Protein AF-A0A970ZV92-F1 (afdb_monomer)

pLDDT: mean 90.81, std 8.31, range [58.62, 98.88]

Secondary structure (DSSP, 8-state):
-HHHHHHH--HHHHHHHHHHHHHS-HHHHHHHHHHHHTTGGGGSSS-EE-SS--GGGGSTT-HHHHTTEE-TTPPPPTT-PPPPPPPHHHHHHHHHHHHHIIIIIHHHH-TTS--BTTTB---TT-HHHHS-HHHHHHHHHH-B-SEEEETTEEEE--BPP-GGG-HHHHHHHHHHHHHSTT--PPP--HHHHHHHHHHTTT--SPBPHHHHTT--

Mean predicted aligned error: 6.77 Å

Foldseek 3Di:
DLLVLLVLLAQVSPVVLLVVLVVDDPVVSVVSLVSNLVCLVVQLQPAREYQDDRPCCVDPPCVSVVLRYDYPPDDRRPPHDQFDDDDPVLVVLQVLLLVCCVVPPCVACNNSQCGDPQGDHRLQVWCQLQPDPLLVLQCQQANEAAWDATPNDIDHDTGHHNNVVALSNSQSNSSNSCPPSSHRHDGGDSVNSVVSCVV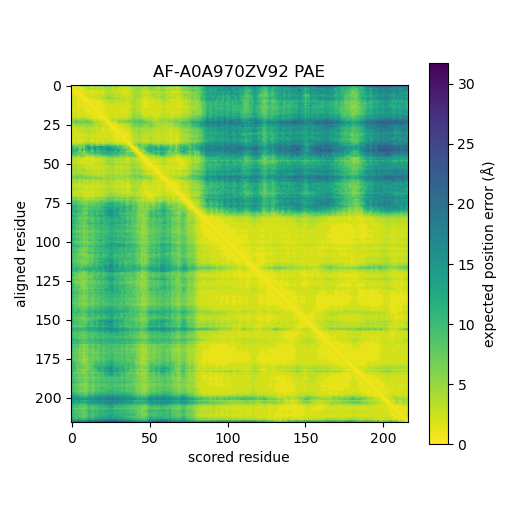CVVDRHHHYNVRSVVPD

Sequence (216 aa):
LAGCVAAERDPDRVTELFALFDETDPAYRKTGLAGFAANAADFVRRPVELGARPALLDEAGTEKIAGMLTWPGKPLPPGYEPPRPLTADEQAQFDMGKILYAGVCAGCHQPNGAGLNGIAPPLIDSEWVTGSPDRLSRIVLHGVRGYITVKGRRYQLDMPPLGALGDEPIAAVLTYLRREWGHGADPISPDFVKKVREKEAGRTDSWTEKELLKIE

Nearest PDB structures (foldseek):
  2yqb-assembly1_A  TM=9.560E-01  e=3.538E-09  Ralstonia pickettii 12J
  3zbm-assembly1_A  TM=9.517E-01  e=3.538E-09  Ralstonia pickettii 12J
  6qpv-assembly1_A  TM=9.512E-01  e=5.729E-09  Ralstonia pickettii
  8qgf-assembly1_A  TM=9.514E-01  e=7.098E-09  Ralstonia pickettii
  5obo-assembly1_A  TM=8.776E-01  e=1.763E-09  Ralstonia sp. 5_2_56FAA

Solvent-accessible surface area (backbone atoms only — not comparable to full-atom values): 12030 Å² total; per-residue (Å²): 109,45,40,55,44,49,72,66,51,44,44,66,59,46,50,54,54,48,57,53,37,75,77,40,59,69,73,60,29,53,53,41,51,53,38,28,46,71,56,40,85,70,16,57,81,53,45,32,63,33,92,56,84,64,72,73,65,76,46,92,89,30,66,61,48,56,60,26,45,42,30,84,90,55,84,73,56,90,90,44,74,79,53,78,79,71,52,75,68,53,44,54,33,26,56,52,5,49,56,48,32,63,76,70,44,20,87,47,23,33,89,79,23,66,23,33,93,98,71,28,68,43,51,60,86,17,61,58,54,58,48,49,66,63,52,40,46,46,36,46,41,38,4,34,37,49,58,42,73,52,84,89,41,81,43,77,48,72,46,75,54,48,46,90,63,44,38,57,58,48,17,13,30,53,20,21,61,12,48,45,94,78,38,61,35,79,71,47,50,36,70,55,40,44,53,52,49,62,77,43,68,88,65,86,67,52,40,39,48,78,61,47,72,70,57,124

Radius of gyration: 19.51 Å; Cα contacts (8 Å, |Δi|>4): 316; chains: 1; bounding box: 52×32×50 Å

Structure (mmCIF, N/CA/C/O backbone):
data_AF-A0A970ZV92-F1
#
_entry.id   AF-A0A970ZV92-F1
#
loop_
_atom_site.group_PDB
_atom_site.id
_atom_site.type_symbol
_atom_site.label_atom_id
_atom_site.label_alt_id
_atom_site.label_comp_id
_atom_site.label_asym_id
_atom_site.label_entity_id
_atom_site.label_seq_id
_atom_site.pdbx_PDB_ins_code
_atom_site.Cartn_x
_atom_site.Cartn_y
_atom_site.Cartn_z
_atom_site.occupancy
_atom_site.B_iso_or_equiv
_atom_site.auth_seq_id
_atom_site.auth_comp_id
_atom_site.auth_asym_id
_atom_site.auth_atom_id
_atom_site.pdbx_PDB_model_num
ATOM 1 N N . LEU A 1 1 ? 24.516 -1.243 -5.974 1.00 74.38 1 LEU A N 1
ATOM 2 C CA . LEU A 1 1 ? 23.646 -0.296 -6.707 1.00 74.38 1 LEU A CA 1
ATOM 3 C C . LEU A 1 1 ? 22.564 -1.027 -7.501 1.00 74.38 1 LEU A C 1
ATOM 5 O O . LEU A 1 1 ? 21.411 -0.924 -7.117 1.00 74.38 1 LEU A O 1
ATOM 9 N N . ALA A 1 2 ? 22.917 -1.825 -8.516 1.00 82.56 2 ALA A N 1
ATOM 10 C CA . ALA A 1 2 ? 21.947 -2.531 -9.368 1.00 82.56 2 ALA A CA 1
ATOM 11 C C . ALA A 1 2 ? 20.960 -3.434 -8.605 1.00 82.56 2 ALA A C 1
ATOM 13 O O . ALA A 1 2 ? 19.770 -3.430 -8.892 1.00 82.56 2 ALA A O 1
ATOM 14 N N . GLY A 1 3 ? 21.433 -4.149 -7.577 1.00 81.88 3 GLY A N 1
ATOM 15 C CA . GLY A 1 3 ? 20.558 -4.945 -6.712 1.00 81.88 3 GLY A CA 1
ATOM 16 C C . GLY A 1 3 ? 19.558 -4.115 -5.895 1.00 81.88 3 GLY A C 1
ATOM 17 O O . GLY A 1 3 ? 18.461 -4.591 -5.641 1.00 81.88 3 GLY A O 1
ATOM 18 N N . CYS A 1 4 ? 19.897 -2.872 -5.525 1.00 78.88 4 CYS A N 1
ATOM 19 C CA . CYS A 1 4 ? 18.963 -1.970 -4.840 1.00 78.88 4 CYS A CA 1
ATOM 20 C C . CYS A 1 4 ? 17.886 -1.468 -5.805 1.00 78.88 4 CYS A C 1
ATOM 22 O O . CYS A 1 4 ? 16.711 -1.546 -5.482 1.00 78.88 4 CYS A O 1
ATOM 24 N N . VAL A 1 5 ? 18.281 -1.049 -7.013 1.00 84.38 5 VAL A N 1
ATOM 25 C CA . VAL A 1 5 ? 17.336 -0.645 -8.070 1.00 84.38 5 VAL A CA 1
ATOM 26 C C . VAL A 1 5 ? 16.386 -1.795 -8.418 1.00 84.38 5 VAL A C 1
ATOM 28 O O . VAL A 1 5 ? 15.182 -1.591 -8.522 1.00 84.38 5 VAL A O 1
ATOM 31 N N . ALA A 1 6 ? 16.903 -3.026 -8.512 1.00 82.38 6 ALA A N 1
ATOM 32 C CA . ALA A 1 6 ? 16.066 -4.212 -8.672 1.00 82.38 6 ALA A CA 1
ATOM 33 C C . ALA A 1 6 ? 15.078 -4.371 -7.500 1.00 82.38 6 ALA A C 1
ATOM 35 O O . ALA A 1 6 ? 13.891 -4.583 -7.718 1.00 82.38 6 ALA A O 1
ATOM 36 N N . ALA A 1 7 ? 15.538 -4.242 -6.255 1.00 76.50 7 ALA A N 1
ATOM 37 C CA . ALA A 1 7 ? 14.666 -4.371 -5.088 1.00 76.50 7 ALA A CA 1
ATOM 38 C C . ALA A 1 7 ? 13.560 -3.298 -5.031 1.00 76.50 7 ALA A C 1
ATOM 40 O O . ALA A 1 7 ? 12.476 -3.586 -4.530 1.00 76.50 7 ALA A O 1
ATOM 41 N N . GLU A 1 8 ? 13.820 -2.095 -5.550 1.00 75.94 8 GLU A N 1
ATOM 42 C CA . GLU A 1 8 ? 12.854 -0.989 -5.616 1.00 75.94 8 GLU A CA 1
ATOM 43 C C . GLU A 1 8 ? 11.770 -1.195 -6.684 1.00 75.94 8 GLU A C 1
ATOM 45 O O . GLU A 1 8 ? 10.639 -0.768 -6.477 1.00 75.94 8 GLU A O 1
ATOM 50 N N . ARG A 1 9 ? 12.094 -1.872 -7.799 1.00 79.31 9 ARG A N 1
ATOM 51 C CA . ARG A 1 9 ? 11.177 -2.167 -8.927 1.00 79.31 9 ARG A CA 1
ATOM 52 C C . ARG A 1 9 ? 10.530 -0.952 -9.588 1.00 79.31 9 ARG A C 1
ATOM 54 O O . ARG A 1 9 ? 9.516 -1.086 -10.267 1.00 79.31 9 ARG A O 1
ATOM 61 N N . ASP A 1 10 ? 11.126 0.212 -9.406 1.00 81.62 10 ASP A N 1
ATOM 62 C CA . ASP A 1 10 ? 10.706 1.439 -10.058 1.00 81.62 10 ASP A CA 1
ATOM 63 C C . ASP A 1 10 ? 11.054 1.368 -11.564 1.00 81.62 10 ASP A C 1
ATOM 65 O O . ASP A 1 10 ? 12.238 1.222 -11.898 1.00 81.62 10 ASP A O 1
ATOM 69 N N . PRO A 1 11 ? 10.065 1.430 -12.480 1.00 86.50 11 PRO A N 1
ATOM 70 C CA . PRO A 1 11 ? 10.311 1.351 -13.919 1.00 86.50 11 PRO A CA 1
ATOM 71 C C . PRO A 1 11 ? 11.277 2.407 -14.455 1.00 86.50 11 PRO A C 1
ATOM 73 O O . PRO A 1 11 ? 12.095 2.095 -15.328 1.00 86.50 11 PRO A O 1
ATOM 76 N N . ASP A 1 12 ? 11.225 3.627 -13.921 1.00 86.75 12 ASP A N 1
ATOM 77 C CA . ASP A 1 12 ? 12.059 4.738 -14.372 1.00 86.75 12 ASP A CA 1
ATOM 78 C C . ASP A 1 12 ? 13.502 4.495 -13.939 1.00 86.75 12 ASP A C 1
ATOM 80 O O . ASP A 1 12 ? 14.417 4.520 -14.764 1.00 86.75 12 ASP A O 1
ATOM 84 N N . ARG A 1 13 ? 13.715 4.108 -12.675 1.00 88.81 13 ARG A N 1
ATOM 85 C CA . ARG A 1 13 ? 15.063 3.780 -12.180 1.00 88.81 13 ARG A CA 1
ATOM 86 C C . ARG A 1 13 ? 15.672 2.558 -12.858 1.00 88.81 13 ARG A C 1
ATOM 88 O O . ARG A 1 13 ? 16.888 2.508 -13.052 1.00 88.81 13 ARG A O 1
ATOM 95 N N . VAL A 1 14 ? 14.857 1.556 -13.195 1.00 89.94 14 VAL A N 1
ATOM 96 C CA . VAL A 1 14 ? 15.307 0.385 -13.962 1.00 89.94 14 VAL A CA 1
ATOM 97 C C . VAL A 1 14 ? 15.714 0.806 -15.373 1.00 89.94 14 VAL A C 1
ATOM 99 O O . VAL A 1 14 ? 16.778 0.398 -15.837 1.00 89.94 14 VAL A O 1
ATOM 102 N N . THR A 1 15 ? 14.922 1.661 -16.022 1.00 90.94 15 THR A N 1
ATOM 103 C CA . THR A 1 15 ? 15.228 2.202 -17.354 1.00 90.94 15 THR A CA 1
ATOM 104 C C . THR A 1 15 ? 16.518 3.026 -17.341 1.00 90.94 15 THR A C 1
ATOM 106 O O . THR A 1 15 ? 17.390 2.798 -18.178 1.00 90.94 15 THR A O 1
ATOM 109 N N . GLU A 1 16 ? 16.697 3.913 -16.359 1.00 91.31 16 GLU A N 1
ATOM 110 C CA . GLU A 1 16 ? 17.926 4.698 -16.173 1.00 91.31 16 GLU A CA 1
ATOM 111 C C . GLU A 1 16 ? 19.156 3.809 -15.950 1.00 91.31 16 GLU A C 1
ATOM 113 O O . GLU A 1 16 ? 20.206 4.020 -16.561 1.00 91.31 16 GLU A O 1
ATOM 118 N N . LEU A 1 17 ? 19.037 2.785 -15.096 1.00 91.38 17 LEU A N 1
ATOM 119 C CA . LEU A 1 17 ? 20.122 1.834 -14.845 1.00 91.38 17 LEU A CA 1
ATOM 120 C C . LEU A 1 17 ? 20.519 1.084 -16.121 1.00 91.38 17 LEU A C 1
ATOM 122 O O . LEU A 1 17 ? 21.702 0.837 -16.352 1.00 91.38 17 LEU A O 1
ATOM 126 N N . PHE A 1 18 ? 19.537 0.69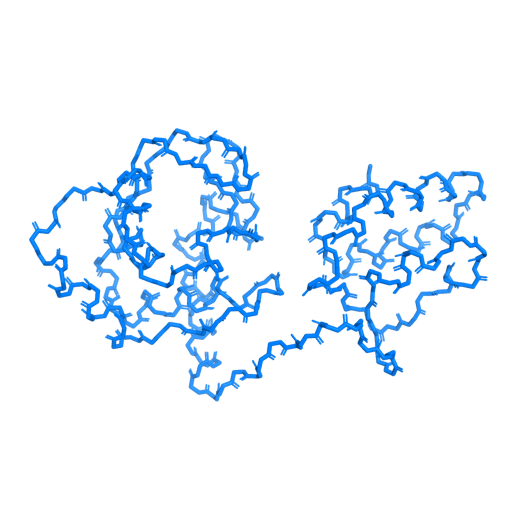7 -16.930 1.00 91.69 18 PHE A N 1
ATOM 127 C CA . PHE A 1 18 ? 19.755 -0.025 -18.176 1.00 91.69 18 PHE A CA 1
ATOM 128 C C . PHE A 1 18 ? 20.398 0.851 -19.252 1.00 91.69 18 PHE A C 1
ATOM 130 O O . PHE A 1 18 ? 21.359 0.407 -19.874 1.00 91.69 18 PHE A O 1
ATOM 137 N N . ALA A 1 19 ? 19.973 2.109 -19.384 1.00 89.94 19 ALA A N 1
ATOM 138 C CA . ALA A 1 19 ? 20.641 3.076 -20.255 1.00 89.94 19 ALA A CA 1
ATOM 139 C C . ALA A 1 19 ? 22.107 3.302 -19.838 1.00 89.94 19 ALA A C 1
ATOM 141 O O . ALA A 1 19 ? 23.003 3.309 -20.679 1.00 89.94 19 ALA A O 1
ATOM 142 N N . LEU A 1 20 ? 22.382 3.393 -18.530 1.00 90.06 20 LEU A N 1
ATOM 143 C CA . LEU A 1 20 ? 23.756 3.481 -18.024 1.00 90.06 20 LEU A CA 1
ATOM 144 C C . LEU A 1 20 ? 24.581 2.238 -18.394 1.00 90.06 20 LEU A C 1
ATOM 146 O O . LEU A 1 20 ? 25.762 2.342 -18.732 1.00 90.06 20 LEU A O 1
ATOM 150 N N . PHE A 1 21 ? 23.982 1.049 -18.320 1.00 90.75 21 PHE A N 1
ATOM 151 C CA . PHE A 1 21 ? 24.654 -0.188 -18.702 1.00 90.75 21 PHE A CA 1
ATOM 152 C C . PHE A 1 21 ? 25.024 -0.225 -20.181 1.00 90.75 21 PHE A C 1
ATOM 154 O O . PHE A 1 21 ? 26.138 -0.667 -20.469 1.00 90.75 21 PHE A O 1
ATOM 161 N N . ASP A 1 22 ? 24.180 0.288 -21.077 1.00 85.62 22 ASP A N 1
ATOM 162 C CA . ASP A 1 22 ? 24.458 0.353 -22.519 1.00 85.62 22 ASP A CA 1
ATOM 163 C C . ASP A 1 22 ? 25.741 1.149 -22.838 1.00 85.62 22 ASP A C 1
ATOM 165 O O . ASP A 1 22 ? 26.479 0.789 -23.759 1.00 85.62 22 ASP A O 1
ATOM 169 N N . GLU A 1 23 ? 26.071 2.155 -22.021 1.00 86.75 23 GLU A N 1
ATOM 170 C CA . GLU A 1 23 ? 27.274 2.996 -22.158 1.00 86.75 23 GLU A CA 1
ATOM 171 C C . GLU A 1 23 ? 28.492 2.483 -21.363 1.00 86.75 23 GLU A C 1
ATOM 173 O O . GLU A 1 23 ? 29.613 2.967 -21.529 1.00 86.75 23 GLU A O 1
ATOM 178 N N . THR A 1 24 ? 28.296 1.492 -20.490 1.00 86.81 24 THR A N 1
ATOM 179 C CA . THR A 1 24 ? 29.337 0.982 -19.585 1.00 86.81 24 THR A CA 1
ATOM 180 C C . THR A 1 24 ? 30.166 -0.131 -20.234 1.00 86.81 24 THR A C 1
ATOM 182 O O . THR A 1 24 ? 29.638 -0.948 -20.991 1.00 86.81 24 THR A O 1
ATOM 185 N N . ASP A 1 25 ? 31.455 -0.215 -19.877 1.00 88.81 25 ASP A N 1
ATOM 186 C CA . ASP A 1 25 ? 32.357 -1.301 -20.283 1.00 88.81 25 ASP A CA 1
ATOM 187 C C . ASP A 1 25 ? 31.755 -2.706 -20.007 1.00 88.81 25 ASP A C 1
ATOM 189 O O . ASP A 1 25 ? 31.165 -2.926 -18.937 1.00 88.81 25 ASP A O 1
ATOM 193 N N . PRO A 1 26 ? 31.918 -3.682 -20.928 1.00 86.12 26 PRO A N 1
ATOM 194 C CA . PRO A 1 26 ? 31.265 -4.990 -20.839 1.00 86.12 26 PRO A CA 1
ATOM 195 C C . PRO A 1 26 ? 31.512 -5.767 -19.537 1.00 86.12 26 PRO A C 1
ATOM 197 O O . PRO A 1 26 ? 30.623 -6.485 -19.068 1.00 86.12 26 PRO A O 1
ATOM 200 N N . ALA A 1 27 ? 32.690 -5.641 -18.916 1.00 85.00 27 ALA A N 1
ATOM 201 C CA . ALA A 1 27 ? 32.997 -6.358 -17.677 1.00 85.00 27 ALA A CA 1
ATOM 202 C C . ALA A 1 27 ? 32.206 -5.793 -16.483 1.00 85.00 27 ALA A C 1
ATOM 204 O O . ALA A 1 27 ? 31.667 -6.544 -15.656 1.00 85.00 27 ALA A O 1
ATOM 205 N N . TYR A 1 28 ? 32.086 -4.466 -16.419 1.00 85.50 28 TYR A N 1
ATOM 206 C CA . TYR A 1 28 ? 31.299 -3.780 -15.395 1.00 85.50 28 TYR A CA 1
ATOM 207 C C . TYR A 1 28 ? 29.798 -3.964 -15.625 1.00 85.50 28 TYR A C 1
ATOM 209 O O . TYR A 1 28 ? 29.074 -4.254 -14.669 1.00 85.50 28 TYR A O 1
ATOM 217 N N . ARG A 1 29 ? 29.345 -3.910 -16.886 1.00 88.81 29 ARG A N 1
ATOM 218 C CA . ARG A 1 29 ? 27.967 -4.233 -17.287 1.00 88.81 29 ARG A CA 1
ATOM 219 C C . ARG A 1 29 ? 27.561 -5.623 -16.813 1.00 88.81 29 ARG A C 1
ATOM 221 O O . ARG A 1 29 ? 26.579 -5.759 -16.087 1.00 88.81 29 ARG A O 1
ATOM 228 N N . LYS A 1 30 ? 28.359 -6.649 -17.131 1.00 87.38 30 LYS A N 1
ATOM 229 C CA . LYS A 1 30 ? 28.100 -8.038 -16.715 1.00 87.38 30 LYS A CA 1
ATOM 230 C C . LYS A 1 30 ? 27.958 -8.171 -15.198 1.00 87.38 30 LYS A C 1
ATOM 232 O O . LYS A 1 30 ? 27.062 -8.861 -14.713 1.00 87.38 30 LYS A O 1
ATOM 237 N N . THR A 1 31 ? 28.818 -7.489 -14.444 1.00 87.06 31 THR A N 1
ATOM 238 C CA . THR A 1 31 ? 28.762 -7.478 -12.974 1.00 87.06 31 THR A CA 1
ATOM 239 C C . THR A 1 31 ? 27.494 -6.785 -12.462 1.00 87.06 31 THR A C 1
ATOM 241 O O . THR A 1 31 ? 26.831 -7.292 -11.554 1.00 87.06 31 THR A O 1
ATOM 244 N N . GLY A 1 32 ? 27.115 -5.655 -13.066 1.00 87.88 32 GLY A N 1
ATOM 245 C CA . GLY A 1 32 ? 25.885 -4.928 -12.749 1.00 87.88 32 GLY A CA 1
ATOM 246 C C . GLY A 1 32 ? 24.621 -5.748 -13.019 1.00 87.88 32 GLY A C 1
ATOM 247 O O . GLY A 1 32 ? 23.765 -5.857 -12.139 1.00 87.88 32 GLY A O 1
ATOM 248 N N . LEU A 1 33 ? 24.544 -6.391 -14.186 1.00 88.69 33 LEU A N 1
ATOM 249 C CA . LEU A 1 33 ? 23.443 -7.272 -14.585 1.00 88.69 33 LEU A CA 1
ATOM 250 C C . LEU A 1 33 ? 23.320 -8.493 -13.666 1.00 88.69 33 LEU A C 1
ATOM 252 O O . LEU A 1 33 ? 22.216 -8.826 -13.236 1.00 88.69 33 LEU A O 1
ATOM 256 N N . ALA A 1 34 ? 24.438 -9.117 -13.280 1.00 87.50 34 ALA A N 1
ATOM 257 C CA . ALA A 1 34 ? 24.429 -10.194 -12.290 1.00 87.50 34 ALA A CA 1
ATOM 258 C C . ALA A 1 34 ? 23.873 -9.721 -10.932 1.00 87.50 34 ALA A C 1
ATOM 260 O O . ALA A 1 34 ? 23.064 -10.418 -10.316 1.00 87.50 34 ALA A O 1
ATOM 261 N N . GLY A 1 35 ? 24.251 -8.515 -10.491 1.00 86.19 35 GLY A N 1
ATOM 262 C CA . GLY A 1 35 ? 23.716 -7.895 -9.276 1.00 86.19 35 GLY A CA 1
ATOM 263 C C . GLY A 1 35 ? 22.221 -7.570 -9.359 1.00 86.19 35 GLY A C 1
ATOM 264 O O . GLY A 1 35 ? 21.512 -7.717 -8.366 1.00 86.19 35 GLY A O 1
ATOM 265 N N . PHE A 1 36 ? 21.724 -7.170 -10.531 1.00 87.44 36 PHE A N 1
ATOM 266 C CA . PHE A 1 36 ? 20.292 -6.979 -10.780 1.00 87.44 36 PHE A CA 1
ATOM 267 C C . PHE A 1 36 ? 19.539 -8.319 -10.704 1.00 87.44 36 PHE A C 1
ATOM 269 O O . PHE A 1 36 ? 18.600 -8.479 -9.921 1.00 87.44 36 PHE A O 1
ATOM 276 N N . ALA A 1 37 ? 20.021 -9.321 -11.446 1.00 86.56 37 ALA A N 1
ATOM 277 C CA . ALA A 1 37 ? 19.421 -10.648 -11.566 1.00 86.56 37 ALA A CA 1
ATOM 278 C C . ALA A 1 37 ? 19.452 -11.481 -10.270 1.00 86.56 37 ALA A C 1
ATOM 280 O O . ALA A 1 37 ? 18.783 -12.517 -10.180 1.00 86.56 37 ALA A O 1
ATOM 281 N N . ALA A 1 38 ? 20.214 -11.064 -9.255 1.00 82.81 38 ALA A N 1
ATOM 282 C CA . ALA A 1 38 ? 20.220 -11.699 -7.938 1.00 82.81 38 ALA A CA 1
ATOM 283 C C . ALA A 1 38 ? 18.828 -11.685 -7.272 1.00 82.81 38 ALA A C 1
ATOM 285 O O . ALA A 1 38 ? 18.500 -12.621 -6.549 1.00 82.81 38 ALA A O 1
ATOM 286 N N . ASN A 1 39 ? 17.983 -10.696 -7.590 1.00 70.31 39 ASN A N 1
ATOM 287 C CA . ASN A 1 39 ? 16.643 -10.534 -7.011 1.00 70.31 39 ASN A CA 1
ATOM 288 C C . ASN A 1 39 ? 15.516 -11.192 -7.836 1.00 70.31 39 ASN A C 1
ATOM 290 O O . ASN A 1 39 ? 14.343 -11.007 -7.532 1.00 70.31 39 ASN A O 1
ATOM 294 N N . ALA A 1 40 ? 15.826 -11.951 -8.897 1.00 62.94 40 ALA A N 1
ATOM 295 C CA . ALA A 1 40 ? 14.819 -12.359 -9.889 1.00 62.94 40 ALA A CA 1
ATOM 296 C C . ALA A 1 40 ? 13.651 -13.208 -9.360 1.00 62.94 40 ALA A C 1
ATOM 298 O O . ALA A 1 40 ? 12.576 -13.188 -9.957 1.00 62.94 40 ALA A O 1
ATOM 299 N N . ALA A 1 41 ? 13.835 -13.946 -8.258 1.00 58.62 41 ALA A N 1
ATOM 300 C CA . ALA A 1 41 ? 12.765 -14.747 -7.658 1.00 58.62 41 ALA A CA 1
ATOM 301 C C . ALA A 1 41 ? 11.564 -13.883 -7.237 1.00 58.62 41 ALA A C 1
ATOM 303 O O . ALA A 1 41 ? 10.420 -14.337 -7.291 1.00 58.62 41 ALA A O 1
ATOM 304 N N . ASP A 1 42 ? 11.805 -12.615 -6.902 1.00 63.59 42 ASP A N 1
ATOM 305 C CA . ASP A 1 42 ? 10.760 -11.742 -6.392 1.00 63.59 42 ASP A CA 1
ATOM 306 C C . ASP A 1 42 ? 9.893 -11.133 -7.516 1.00 63.59 42 ASP A C 1
ATOM 308 O O . ASP A 1 42 ? 8.807 -10.613 -7.245 1.00 63.59 42 ASP A O 1
ATOM 312 N N . PHE A 1 43 ? 10.323 -11.228 -8.780 1.00 65.75 43 PHE A N 1
ATOM 313 C CA . PHE A 1 43 ? 9.688 -10.581 -9.939 1.00 65.75 43 PHE A CA 1
ATOM 314 C C . PHE A 1 43 ? 8.675 -11.466 -10.666 1.00 65.75 43 PHE A C 1
ATOM 316 O O . PHE A 1 43 ? 7.883 -10.956 -11.449 1.00 65.75 43 PHE A O 1
ATOM 323 N N . VAL A 1 44 ? 8.624 -12.766 -10.359 1.00 64.31 44 VAL A N 1
ATOM 324 C CA . VAL A 1 44 ? 7.631 -13.687 -10.944 1.00 64.31 44 VAL A CA 1
ATOM 325 C C . VAL A 1 44 ? 6.201 -13.225 -10.644 1.00 64.31 44 VAL A C 1
ATOM 327 O O . VAL A 1 44 ? 5.321 -13.331 -11.489 1.00 64.31 44 VAL A O 1
ATOM 330 N N . ARG A 1 45 ? 5.967 -12.667 -9.449 1.00 64.81 45 ARG A N 1
ATOM 331 C CA . ARG A 1 45 ? 4.641 -12.173 -9.041 1.00 64.81 45 ARG A CA 1
ATOM 332 C C . ARG A 1 45 ? 4.334 -10.757 -9.512 1.00 64.81 45 ARG A C 1
ATOM 334 O O . ARG A 1 45 ? 3.169 -10.395 -9.539 1.00 64.81 45 ARG A O 1
ATOM 341 N N . ARG A 1 46 ? 5.358 -9.949 -9.791 1.00 74.56 46 ARG A N 1
ATOM 342 C CA . ARG A 1 46 ? 5.250 -8.525 -10.140 1.00 74.56 46 ARG A CA 1
ATOM 343 C C . ARG A 1 46 ? 6.472 -8.135 -10.973 1.00 74.56 46 ARG A C 1
ATOM 345 O O . ARG A 1 46 ? 7.474 -7.704 -10.386 1.00 74.56 46 ARG A O 1
ATOM 352 N N . PRO A 1 47 ? 6.426 -8.376 -12.294 1.00 82.62 47 PRO A N 1
ATOM 353 C CA . PRO A 1 47 ? 7.476 -7.927 -13.191 1.00 82.62 47 PRO A CA 1
ATOM 354 C C . PRO A 1 47 ? 7.495 -6.396 -13.242 1.00 82.62 47 PRO A C 1
ATOM 356 O O . PRO A 1 47 ? 6.476 -5.753 -12.999 1.00 82.62 47 PRO A O 1
ATOM 359 N N . VAL A 1 48 ? 8.647 -5.812 -13.567 1.00 85.38 48 VAL A N 1
ATOM 360 C CA . VAL A 1 48 ? 8.736 -4.368 -13.825 1.00 85.38 48 VAL A CA 1
ATOM 361 C C . VAL A 1 48 ? 8.207 -4.100 -15.224 1.00 85.38 48 VAL A C 1
ATOM 363 O O . VAL A 1 48 ? 8.707 -4.668 -16.197 1.00 85.38 48 VAL A O 1
ATOM 366 N N . GLU A 1 49 ? 7.184 -3.261 -15.318 1.00 87.31 49 GLU A N 1
ATOM 367 C CA . GLU A 1 49 ? 6.584 -2.863 -16.585 1.00 87.31 49 GLU A CA 1
ATOM 368 C C . GLU A 1 49 ? 7.357 -1.698 -17.194 1.00 87.31 49 GLU A C 1
ATOM 370 O O . GLU A 1 49 ? 7.371 -0.596 -16.660 1.00 87.31 49 GLU A O 1
ATOM 375 N N . LEU A 1 50 ? 8.022 -1.962 -18.314 1.00 89.94 50 LEU A N 1
ATOM 376 C CA . LEU A 1 50 ? 8.773 -0.980 -19.081 1.00 89.94 50 LEU A CA 1
ATOM 377 C C . LEU A 1 50 ? 7.968 -0.549 -20.307 1.00 89.94 50 LEU A C 1
ATOM 379 O O . LEU A 1 50 ? 7.231 -1.340 -20.896 1.00 89.94 50 LEU A O 1
ATOM 383 N N . GLY A 1 51 ? 8.178 0.689 -20.757 1.00 88.19 51 GLY A N 1
ATOM 384 C CA . GLY A 1 51 ? 7.526 1.199 -21.968 1.00 88.19 51 GLY A CA 1
ATOM 385 C C . GLY A 1 51 ? 7.963 0.490 -23.258 1.00 88.19 51 GLY A C 1
ATOM 386 O O . GLY A 1 51 ? 7.218 0.478 -24.236 1.00 88.19 51 GLY A O 1
ATOM 387 N N . ALA A 1 52 ? 9.154 -0.119 -23.273 1.00 90.62 52 ALA A N 1
ATOM 388 C CA . ALA A 1 52 ? 9.704 -0.835 -24.422 1.00 90.62 52 ALA A CA 1
ATOM 389 C C . ALA A 1 52 ? 10.691 -1.932 -23.992 1.00 90.62 52 ALA A C 1
ATOM 391 O O . ALA A 1 52 ? 11.176 -1.943 -22.860 1.00 90.62 52 ALA A O 1
ATOM 392 N N . ARG A 1 53 ? 11.017 -2.843 -24.920 1.00 91.06 53 ARG A N 1
ATOM 393 C CA . ARG A 1 53 ? 12.061 -3.861 -24.725 1.00 91.06 53 ARG A CA 1
ATOM 394 C C . ARG A 1 53 ? 13.445 -3.191 -24.630 1.00 91.06 53 ARG A C 1
ATOM 396 O O . ARG A 1 53 ? 13.840 -2.554 -25.605 1.00 91.06 53 ARG A O 1
ATOM 403 N N . PRO A 1 54 ? 14.208 -3.377 -23.537 1.00 90.19 54 PRO A N 1
ATOM 404 C CA . PRO A 1 54 ? 15.580 -2.874 -23.445 1.00 90.19 54 PRO A CA 1
ATOM 405 C C . PRO A 1 54 ? 16.521 -3.561 -24.443 1.00 90.19 54 PRO A C 1
ATOM 407 O O . PRO A 1 54 ? 16.466 -4.785 -24.592 1.00 90.19 54 PRO A O 1
ATOM 410 N N . ALA A 1 55 ? 17.413 -2.791 -25.075 1.00 87.75 55 ALA A N 1
ATOM 411 C CA . ALA A 1 55 ? 18.386 -3.299 -26.050 1.00 87.75 55 ALA A CA 1
ATOM 412 C C . ALA A 1 55 ? 19.391 -4.284 -25.427 1.00 87.75 55 ALA A C 1
ATOM 414 O O . ALA A 1 55 ? 19.729 -5.291 -26.043 1.00 87.75 55 ALA A O 1
ATOM 415 N N . LEU A 1 56 ? 19.78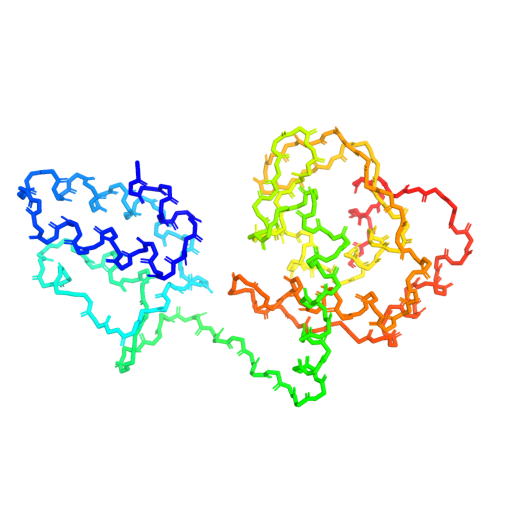3 -4.067 -24.164 1.00 86.50 56 LEU A N 1
ATOM 416 C CA . LEU A 1 56 ? 20.673 -4.968 -23.418 1.00 86.50 56 LEU A CA 1
ATOM 417 C C . LEU A 1 56 ? 20.197 -6.432 -23.376 1.00 86.50 56 LEU A C 1
ATOM 419 O O . LEU A 1 56 ? 21.001 -7.330 -23.154 1.00 86.50 56 LEU A O 1
ATOM 423 N N . LEU A 1 57 ? 18.898 -6.696 -23.584 1.00 88.00 57 LEU A N 1
ATOM 424 C CA . LEU A 1 57 ? 18.345 -8.055 -23.610 1.00 88.00 57 LEU A CA 1
ATOM 425 C C . LEU A 1 57 ? 18.705 -8.842 -24.884 1.00 88.00 57 LEU A C 1
ATOM 427 O O . LEU A 1 57 ? 18.255 -9.978 -25.034 1.00 88.00 57 LEU A O 1
ATOM 431 N N . ASP A 1 58 ? 19.457 -8.252 -25.815 1.00 85.81 58 ASP A N 1
ATOM 432 C CA . ASP A 1 58 ? 20.065 -8.960 -26.948 1.00 85.81 58 ASP A CA 1
ATOM 433 C C . ASP A 1 58 ? 21.385 -9.658 -26.561 1.00 85.81 58 ASP A C 1
ATOM 435 O O . ASP A 1 58 ? 21.886 -10.505 -27.303 1.00 85.81 58 ASP A O 1
ATOM 439 N N . GLU A 1 59 ? 21.944 -9.350 -25.385 1.00 81.69 59 GLU A N 1
ATOM 440 C CA . GLU A 1 59 ? 23.153 -9.994 -24.872 1.00 81.69 59 GLU A CA 1
ATOM 441 C C . GLU A 1 59 ? 22.864 -11.384 -24.280 1.00 81.69 59 GLU A C 1
ATOM 443 O O . GLU A 1 59 ? 21.876 -11.599 -23.571 1.00 81.69 59 GLU A O 1
ATOM 448 N N . ALA A 1 60 ? 23.773 -12.336 -24.516 1.00 81.44 60 ALA A N 1
ATOM 449 C CA . ALA A 1 60 ? 23.681 -13.679 -23.946 1.00 81.44 60 ALA A CA 1
ATOM 450 C C . ALA A 1 60 ? 23.739 -13.650 -22.406 1.00 81.44 60 ALA A C 1
ATOM 452 O O . ALA A 1 60 ? 24.572 -12.953 -21.820 1.00 81.44 60 ALA A O 1
ATOM 453 N N . GLY A 1 61 ? 22.906 -14.456 -21.739 1.00 81.25 61 GLY A N 1
ATOM 454 C CA . GLY A 1 61 ? 22.865 -14.520 -20.272 1.00 81.25 61 GLY A CA 1
ATOM 455 C C . GLY A 1 61 ? 21.898 -13.527 -19.616 1.00 81.25 61 GLY A C 1
ATOM 456 O O . GLY A 1 61 ? 21.887 -13.405 -18.387 1.00 81.25 61 GLY A O 1
ATOM 457 N N . THR A 1 62 ? 21.088 -12.810 -20.402 1.00 87.19 62 THR A N 1
ATOM 458 C CA . THR A 1 62 ? 20.077 -11.857 -19.910 1.00 87.19 62 THR A CA 1
ATOM 459 C C . THR A 1 62 ? 18.678 -12.462 -19.766 1.00 87.19 62 THR A C 1
ATOM 461 O O . THR A 1 62 ? 17.744 -11.768 -19.367 1.00 87.19 62 THR A O 1
ATOM 464 N N . GLU A 1 63 ? 18.508 -13.767 -19.986 1.00 86.25 63 GLU A N 1
ATOM 465 C CA . GLU A 1 63 ? 17.210 -14.459 -19.974 1.00 86.25 63 GLU A CA 1
ATOM 466 C C . GLU A 1 63 ? 16.516 -14.330 -18.611 1.00 86.25 63 GLU A C 1
ATOM 468 O O . GLU A 1 63 ? 15.307 -14.101 -18.524 1.00 86.25 63 GLU A O 1
ATOM 473 N N . LYS A 1 64 ? 17.301 -14.401 -17.527 1.00 84.81 64 LYS A N 1
ATOM 474 C CA . LYS A 1 64 ? 16.807 -14.210 -16.157 1.00 84.81 64 LYS A CA 1
ATOM 475 C C . LYS A 1 64 ? 16.301 -12.784 -15.927 1.00 84.81 64 LYS A C 1
ATOM 477 O O . LYS A 1 64 ? 15.300 -12.611 -15.243 1.00 84.81 64 LYS A O 1
ATOM 482 N N . ILE A 1 65 ? 16.955 -11.786 -16.523 1.00 87.81 65 ILE A N 1
ATOM 483 C CA . ILE A 1 65 ? 16.558 -10.372 -16.448 1.00 87.81 65 ILE A CA 1
ATOM 484 C C . ILE A 1 65 ? 15.318 -10.136 -17.304 1.00 87.81 65 ILE A C 1
ATOM 486 O O . ILE A 1 65 ? 14.365 -9.529 -16.832 1.00 87.81 65 ILE A O 1
ATOM 490 N N . ALA A 1 66 ? 15.260 -10.695 -18.514 1.00 87.38 66 ALA A N 1
ATOM 491 C CA . ALA A 1 66 ? 14.065 -10.644 -19.350 1.00 87.38 66 ALA A CA 1
ATOM 492 C C . ALA A 1 66 ? 12.837 -11.230 -18.629 1.00 87.38 66 ALA A C 1
ATOM 494 O O . ALA A 1 66 ? 11.733 -10.709 -18.773 1.00 87.38 66 ALA A O 1
ATOM 495 N N . GLY A 1 67 ? 13.008 -12.281 -17.819 1.00 83.94 67 GLY A N 1
ATOM 496 C CA . GLY A 1 67 ? 11.948 -12.848 -16.976 1.00 83.94 67 GLY A CA 1
ATOM 497 C C . GLY A 1 67 ? 11.433 -11.915 -15.871 1.00 83.94 67 GLY A C 1
ATOM 498 O O . GLY A 1 67 ? 10.309 -12.091 -15.413 1.00 83.94 67 GLY A O 1
ATOM 499 N N . MET A 1 68 ? 12.217 -10.909 -15.476 1.00 85.69 68 MET A N 1
ATOM 500 C CA . MET A 1 68 ? 11.866 -9.933 -14.437 1.00 85.69 68 MET A CA 1
ATOM 501 C C . MET A 1 68 ? 11.062 -8.740 -14.973 1.00 85.69 68 MET A C 1
ATOM 503 O O . MET A 1 68 ? 10.570 -7.931 -14.190 1.00 85.69 68 MET A O 1
ATOM 507 N N . LEU A 1 69 ? 10.948 -8.604 -16.293 1.00 87.94 69 LEU A N 1
ATOM 508 C CA . LEU A 1 69 ? 10.418 -7.415 -16.957 1.00 87.94 69 LEU A CA 1
ATOM 509 C C . LEU A 1 69 ? 9.190 -7.767 -17.801 1.00 87.94 69 LEU A C 1
ATOM 511 O O . LEU A 1 69 ? 9.064 -8.888 -18.300 1.00 87.94 69 LEU A O 1
ATOM 515 N N . THR A 1 70 ? 8.311 -6.801 -18.024 1.00 89.19 70 THR A N 1
ATOM 516 C CA . THR A 1 70 ? 7.257 -6.851 -19.042 1.00 89.19 70 THR A CA 1
ATOM 517 C C . THR A 1 70 ? 7.267 -5.559 -19.857 1.00 89.19 70 THR A C 1
ATOM 519 O O . THR A 1 70 ? 7.823 -4.560 -19.414 1.00 89.19 70 THR A O 1
ATOM 522 N N . TRP A 1 71 ? 6.729 -5.592 -21.072 1.00 90.56 71 TRP A N 1
ATOM 523 C CA . TRP A 1 71 ? 6.602 -4.440 -21.972 1.00 90.56 71 TRP A CA 1
ATOM 524 C C . TRP A 1 71 ? 5.514 -4.733 -23.017 1.00 90.56 71 TRP A C 1
ATOM 526 O O . TRP A 1 71 ? 5.134 -5.903 -23.179 1.00 90.56 71 TRP A O 1
ATOM 536 N N . PRO A 1 72 ? 5.020 -3.726 -23.762 1.00 89.81 72 PRO A N 1
ATOM 537 C CA . PRO A 1 72 ? 4.006 -3.939 -24.790 1.00 89.81 72 PRO A CA 1
ATOM 538 C C . PRO A 1 72 ? 4.395 -5.044 -25.786 1.00 89.81 72 PRO A C 1
ATOM 540 O O . PRO A 1 72 ? 5.433 -4.979 -26.442 1.00 89.81 72 PRO A O 1
ATOM 543 N N . GLY A 1 73 ? 3.559 -6.080 -25.889 1.00 86.38 73 GLY A N 1
ATOM 544 C CA . GLY A 1 73 ? 3.764 -7.220 -26.792 1.00 86.38 73 GLY A CA 1
ATOM 545 C C . GLY A 1 73 ? 4.580 -8.389 -26.223 1.00 86.38 73 GLY A C 1
ATOM 546 O O . GLY A 1 73 ? 4.682 -9.421 -26.888 1.00 86.38 73 GLY A O 1
ATOM 547 N N . LYS A 1 74 ? 5.126 -8.289 -25.002 1.00 87.44 74 LYS A N 1
ATOM 548 C CA . LYS A 1 74 ? 5.747 -9.436 -24.324 1.00 87.44 74 LYS A CA 1
ATOM 549 C C . LYS A 1 74 ? 4.669 -10.329 -23.692 1.00 87.44 74 LYS A C 1
ATOM 551 O O . LYS A 1 74 ? 3.826 -9.815 -22.959 1.00 87.44 74 LYS A O 1
ATOM 556 N N . PRO A 1 75 ? 4.707 -11.659 -23.888 1.00 82.50 75 PRO A N 1
ATOM 557 C CA . PRO A 1 75 ? 3.891 -12.570 -23.095 1.00 82.50 75 PRO A CA 1
ATOM 558 C C . PRO A 1 75 ? 4.189 -12.413 -21.600 1.00 82.50 75 PRO A C 1
ATOM 560 O O . PRO A 1 75 ? 5.354 -12.331 -21.190 1.00 82.50 75 PRO A O 1
ATOM 563 N N . LEU A 1 76 ? 3.133 -12.384 -20.789 1.00 77.31 76 LEU A N 1
ATOM 564 C CA . LEU A 1 76 ? 3.255 -12.331 -19.337 1.00 77.31 76 LEU A CA 1
ATOM 565 C C . LEU A 1 76 ? 3.959 -13.592 -18.799 1.00 77.31 76 LEU A C 1
ATOM 567 O O . LEU A 1 76 ? 3.844 -14.662 -19.408 1.00 77.31 76 LEU A O 1
ATOM 571 N N . PRO A 1 77 ? 4.689 -13.498 -17.671 1.00 73.88 77 PRO A N 1
ATOM 572 C CA . PRO A 1 77 ? 5.287 -14.668 -17.039 1.00 73.88 77 PRO A CA 1
ATOM 573 C C . PRO A 1 77 ? 4.231 -15.755 -16.750 1.00 73.88 77 PRO A C 1
ATOM 575 O O . PRO A 1 77 ? 3.135 -15.426 -16.294 1.00 73.88 77 PRO A O 1
ATOM 578 N N . PRO A 1 78 ? 4.527 -17.050 -16.971 1.00 70.00 78 PRO A N 1
ATOM 579 C CA . PRO A 1 78 ? 3.603 -18.125 -16.617 1.00 70.00 78 PRO A CA 1
ATOM 580 C C . PRO A 1 78 ? 3.195 -18.060 -15.139 1.00 70.00 78 PRO A C 1
ATOM 582 O O . PRO A 1 78 ? 4.053 -17.998 -14.259 1.00 70.00 78 PRO A O 1
ATOM 585 N N . GLY A 1 79 ? 1.887 -18.078 -14.868 1.00 69.69 79 GLY A N 1
ATOM 586 C CA . GLY A 1 79 ? 1.334 -17.980 -13.511 1.00 69.69 79 GLY A CA 1
ATOM 587 C C . GLY A 1 79 ? 1.244 -16.557 -12.944 1.00 69.69 79 GLY A C 1
ATOM 588 O O . GLY A 1 79 ? 0.798 -16.398 -11.810 1.00 69.69 79 GLY A O 1
ATOM 589 N N . TYR A 1 80 ? 1.640 -15.531 -13.705 1.00 73.62 80 TYR A N 1
ATOM 590 C CA . TYR A 1 80 ? 1.311 -14.145 -13.384 1.00 73.62 80 TYR A CA 1
ATOM 591 C C . TYR A 1 80 ? -0.088 -13.819 -13.908 1.00 73.62 80 TYR A C 1
ATOM 593 O O . TYR A 1 80 ? -0.323 -13.794 -15.116 1.00 73.62 80 TYR A O 1
ATOM 601 N N . GLU A 1 81 ? -1.001 -13.537 -12.986 1.00 74.94 81 GLU A N 1
ATOM 602 C CA . GLU A 1 81 ? -2.290 -12.934 -13.299 1.00 74.94 81 GLU A CA 1
ATOM 603 C C . GLU A 1 81 ? -2.213 -11.446 -12.948 1.00 74.94 81 GLU A C 1
ATOM 605 O O . GLU A 1 81 ? -1.961 -11.110 -11.784 1.00 74.94 81 GLU A O 1
ATOM 610 N N . PRO A 1 82 ? -2.374 -10.538 -13.930 1.00 77.38 82 PRO A N 1
ATOM 611 C CA . PRO A 1 82 ? -2.389 -9.120 -13.634 1.00 77.38 82 PRO A CA 1
ATOM 612 C C . PRO A 1 82 ? -3.581 -8.807 -12.720 1.00 77.38 82 PRO A C 1
ATOM 614 O O . PRO A 1 82 ? -4.643 -9.426 -12.858 1.00 77.38 82 PRO A O 1
ATOM 617 N N . PRO A 1 83 ? -3.446 -7.837 -11.801 1.00 84.44 83 PRO A N 1
ATOM 618 C CA . PRO A 1 83 ? -4.558 -7.435 -10.956 1.00 84.44 83 PRO A CA 1
ATOM 619 C C . PRO A 1 83 ? -5.733 -6.999 -11.823 1.00 84.44 83 PRO A C 1
ATOM 621 O O . PRO A 1 83 ? -5.542 -6.304 -12.826 1.00 84.44 83 PRO A O 1
ATOM 624 N N . ARG A 1 84 ? -6.962 -7.344 -11.422 1.00 90.88 84 ARG A N 1
ATOM 625 C CA . ARG A 1 84 ? -8.132 -6.835 -12.142 1.00 90.88 84 ARG A CA 1
ATOM 626 C C . ARG A 1 84 ? -8.105 -5.299 -12.164 1.00 90.88 84 ARG A C 1
ATOM 628 O O . ARG A 1 84 ? -7.721 -4.691 -11.151 1.00 90.88 84 ARG A O 1
ATOM 635 N N . PRO A 1 85 ? -8.555 -4.660 -13.252 1.00 92.12 85 PRO A N 1
ATOM 636 C CA . PRO A 1 85 ? -8.768 -3.221 -13.262 1.00 92.12 85 PRO A CA 1
ATOM 637 C C . PRO A 1 85 ? -9.716 -2.790 -12.136 1.00 92.12 85 PRO A C 1
ATOM 639 O O . PRO A 1 85 ? -10.625 -3.537 -11.750 1.00 92.12 85 PRO A O 1
ATOM 642 N N . LEU A 1 86 ? -9.483 -1.592 -11.602 1.00 95.31 86 LEU A N 1
ATOM 643 C CA . LEU A 1 86 ? -10.425 -0.950 -10.691 1.00 95.31 86 LEU A CA 1
ATOM 644 C C . LEU A 1 86 ? -11.685 -0.545 -11.463 1.00 95.31 86 LEU A C 1
ATOM 646 O O . LEU A 1 86 ? -11.607 -0.155 -12.631 1.00 95.31 86 LEU A O 1
ATOM 650 N N . THR A 1 87 ? -12.847 -0.641 -10.819 1.00 97.62 87 THR A N 1
ATOM 651 C CA . THR A 1 87 ? -14.057 0.019 -11.327 1.00 97.62 87 THR A CA 1
ATOM 652 C C . THR A 1 87 ? -13.905 1.541 -11.223 1.00 97.62 87 THR A C 1
ATOM 654 O O . THR A 1 87 ? -12.994 2.036 -10.562 1.00 97.62 87 THR A O 1
ATOM 657 N N . ALA A 1 88 ? -14.802 2.307 -11.852 1.00 97.81 88 ALA A N 1
ATOM 658 C CA . ALA A 1 88 ? -14.769 3.770 -11.756 1.00 97.81 88 ALA A CA 1
ATOM 659 C C . ALA A 1 88 ? -14.855 4.263 -10.298 1.00 97.81 88 ALA A C 1
ATOM 661 O O . ALA A 1 88 ? -14.096 5.145 -9.901 1.00 97.81 88 ALA A O 1
ATOM 662 N N . ASP A 1 89 ? -15.720 3.645 -9.491 1.00 97.75 89 ASP A N 1
ATOM 663 C CA . ASP A 1 89 ? -15.888 4.001 -8.078 1.00 97.75 89 ASP A CA 1
ATOM 664 C C . ASP A 1 89 ? -14.647 3.641 -7.252 1.00 97.75 89 ASP A C 1
ATOM 666 O O . ASP A 1 89 ? -14.190 4.424 -6.420 1.00 97.75 89 ASP A O 1
ATOM 670 N N . GLU A 1 90 ? -14.043 2.480 -7.514 1.00 98.31 90 GLU A N 1
ATOM 671 C CA . GLU A 1 90 ? -12.809 2.072 -6.840 1.00 98.31 90 GLU A CA 1
ATOM 672 C C . GLU A 1 90 ? -11.615 2.938 -7.245 1.00 98.31 90 GLU A C 1
ATOM 674 O O . GLU A 1 90 ? -10.746 3.199 -6.415 1.00 98.31 90 GLU A O 1
ATOM 679 N N . GLN A 1 91 ? -11.571 3.403 -8.497 1.00 98.31 91 GLN A N 1
ATOM 680 C CA . GLN A 1 91 ? -10.557 4.344 -8.961 1.00 98.31 91 GLN A CA 1
ATOM 681 C C . GLN A 1 91 ? -10.709 5.697 -8.258 1.00 98.31 91 GLN A C 1
ATOM 683 O O . GLN A 1 91 ? -9.727 6.227 -7.746 1.00 98.31 91 GLN A O 1
ATOM 688 N N . ALA A 1 92 ? -11.933 6.220 -8.140 1.00 98.38 92 ALA A N 1
ATOM 689 C CA . ALA A 1 92 ? -12.186 7.446 -7.383 1.00 98.38 92 ALA A CA 1
ATOM 690 C C . ALA A 1 92 ? -11.787 7.294 -5.902 1.00 98.38 92 ALA A C 1
ATOM 692 O O . ALA A 1 92 ? -11.169 8.186 -5.314 1.00 98.38 92 ALA A O 1
ATOM 693 N N . GLN A 1 93 ? -12.081 6.135 -5.307 1.00 98.56 93 GLN A N 1
ATOM 694 C CA . GLN A 1 93 ? -11.668 5.804 -3.947 1.00 98.56 93 GLN A CA 1
ATOM 695 C C . GLN A 1 93 ? -10.135 5.699 -3.811 1.00 98.56 93 GLN A C 1
ATOM 697 O O . GLN A 1 93 ? -9.570 6.175 -2.823 1.00 98.56 93 GLN A O 1
ATOM 702 N N . PHE A 1 94 ? -9.452 5.111 -4.793 1.00 98.50 94 PHE A N 1
ATOM 703 C CA . PHE A 1 94 ? -7.991 5.058 -4.861 1.00 98.50 94 PHE A CA 1
ATOM 704 C C . PHE A 1 94 ? -7.374 6.462 -4.933 1.00 98.50 94 PHE A C 1
ATOM 706 O O . PHE A 1 94 ? -6.461 6.771 -4.164 1.00 98.50 94 PHE A O 1
ATOM 713 N N . ASP A 1 95 ? -7.904 7.333 -5.794 1.00 98.56 95 ASP A N 1
ATOM 714 C CA . ASP A 1 95 ? -7.408 8.701 -5.979 1.00 98.56 95 ASP A CA 1
ATOM 715 C C . ASP A 1 95 ? -7.592 9.546 -4.707 1.00 98.56 95 ASP A C 1
ATOM 717 O O . ASP A 1 95 ? -6.688 10.279 -4.296 1.00 98.56 95 ASP A O 1
ATOM 721 N N . MET A 1 96 ? -8.724 9.386 -4.014 1.00 98.56 96 MET A N 1
ATOM 722 C CA . MET A 1 96 ? -8.934 9.973 -2.686 1.00 98.56 96 MET A CA 1
ATOM 723 C C . MET A 1 96 ? -7.919 9.434 -1.668 1.00 98.56 96 MET A C 1
ATOM 725 O O . MET A 1 96 ? -7.332 10.200 -0.897 1.00 98.56 96 MET A O 1
ATOM 729 N N . GLY A 1 97 ? -7.681 8.121 -1.680 1.00 98.69 97 GLY A N 1
ATOM 730 C CA . GLY A 1 97 ? -6.714 7.459 -0.811 1.00 98.69 97 GLY A CA 1
ATOM 731 C C . GLY A 1 97 ? -5.293 7.980 -0.999 1.00 98.69 97 GLY A C 1
ATOM 732 O O . GLY A 1 97 ? -4.589 8.185 -0.012 1.00 98.69 97 GLY A O 1
ATOM 733 N N . LYS A 1 98 ? -4.899 8.280 -2.241 1.00 98.62 98 LYS A N 1
ATOM 734 C CA . LYS A 1 98 ? -3.605 8.887 -2.580 1.00 98.62 98 LYS A CA 1
ATOM 735 C C . LYS A 1 98 ? -3.412 10.250 -1.917 1.00 98.62 98 LYS A C 1
ATOM 737 O O . LYS A 1 98 ? -2.356 10.516 -1.341 1.00 98.62 98 LYS A O 1
ATOM 742 N N . ILE A 1 99 ? -4.436 11.104 -1.966 1.00 98.50 99 ILE A N 1
ATOM 743 C CA . ILE A 1 99 ? -4.405 12.436 -1.341 1.00 98.50 99 ILE A CA 1
ATOM 744 C C . ILE A 1 99 ? -4.282 12.301 0.182 1.00 98.50 99 ILE A C 1
ATOM 746 O O . ILE A 1 99 ? -3.439 12.954 0.801 1.00 98.50 99 ILE A O 1
ATOM 750 N N . LEU A 1 100 ? -5.079 11.416 0.786 1.00 98.38 100 LEU A N 1
ATOM 751 C CA . LEU A 1 100 ? -5.032 11.152 2.227 1.00 98.38 100 LEU A CA 1
ATOM 752 C C . LEU A 1 100 ? -3.681 10.579 2.660 1.00 98.38 100 LEU A C 1
ATOM 754 O O . LEU A 1 100 ? -3.128 11.012 3.670 1.00 98.38 100 LEU A O 1
ATOM 758 N N . TYR A 1 101 ? -3.120 9.653 1.881 1.00 98.62 101 TYR A N 1
ATOM 759 C CA . TYR A 1 101 ? -1.806 9.081 2.141 1.00 98.62 101 TYR A CA 1
ATOM 760 C C . TYR A 1 101 ? -0.732 10.166 2.209 1.00 98.62 101 TYR A C 1
ATOM 762 O O . TYR A 1 101 ? 0.038 10.206 3.170 1.00 98.62 101 TYR A O 1
ATOM 770 N N . ALA A 1 102 ? -0.712 11.074 1.229 1.00 98.19 102 ALA A N 1
ATOM 771 C CA . ALA A 1 102 ? 0.249 12.170 1.181 1.00 98.19 102 ALA A CA 1
ATOM 772 C C . ALA A 1 102 ? 0.149 13.094 2.409 1.00 98.19 102 ALA A C 1
ATOM 774 O O . ALA A 1 102 ? 1.176 13.521 2.933 1.00 98.19 102 ALA A O 1
ATOM 775 N N . GLY A 1 103 ? -1.069 13.373 2.886 1.00 97.44 103 GLY A N 1
ATOM 776 C CA . GLY A 1 103 ? -1.299 14.265 4.026 1.00 97.44 103 GLY A CA 1
ATOM 777 C C . GLY A 1 103 ? -1.109 13.624 5.405 1.00 97.44 103 GLY A C 1
ATOM 778 O O . GLY A 1 103 ? -0.700 14.312 6.337 1.00 97.44 103 GLY A O 1
ATOM 779 N N . VAL A 1 104 ? -1.410 12.330 5.553 1.00 97.44 104 VAL A N 1
ATOM 780 C CA . VAL A 1 104 ? -1.519 11.672 6.872 1.00 97.44 104 VAL A CA 1
ATOM 781 C C . VAL A 1 104 ? -0.447 10.604 7.090 1.00 97.44 104 VAL A C 1
ATOM 783 O O . VAL A 1 104 ? 0.072 10.466 8.194 1.00 97.44 104 VAL A O 1
ATOM 786 N N . CYS A 1 105 ? -0.098 9.838 6.057 1.00 97.94 105 CYS A N 1
ATOM 787 C CA . CYS A 1 105 ? 0.708 8.622 6.204 1.00 97.94 105 CYS A CA 1
ATOM 788 C C . CYS A 1 105 ? 2.162 8.815 5.752 1.00 97.94 105 CYS A C 1
ATOM 790 O O . CYS A 1 105 ? 3.088 8.279 6.369 1.00 97.94 105 CYS A O 1
ATOM 792 N N . ALA A 1 106 ? 2.373 9.591 4.685 1.00 97.31 106 ALA A N 1
ATOM 793 C CA . ALA A 1 106 ? 3.664 9.743 4.017 1.00 97.31 106 ALA A CA 1
ATOM 794 C C . ALA A 1 106 ? 4.738 10.396 4.901 1.00 97.31 106 ALA A C 1
ATOM 796 O O . ALA A 1 106 ? 5.921 10.136 4.697 1.00 97.31 106 ALA A O 1
ATOM 797 N N . GLY A 1 107 ? 4.354 11.183 5.914 1.00 96.00 107 GLY A N 1
ATOM 798 C CA . GLY A 1 107 ? 5.306 11.775 6.862 1.00 96.00 107 GLY A CA 1
ATOM 799 C C . GLY A 1 107 ? 6.137 10.729 7.617 1.00 96.00 107 GLY A C 1
ATOM 800 O O . GLY A 1 107 ? 7.320 10.944 7.869 1.00 96.00 107 GLY A O 1
ATOM 801 N N . CYS A 1 108 ? 5.545 9.569 7.913 1.00 96.81 108 CYS A N 1
ATOM 802 C CA . CYS A 1 108 ? 6.228 8.460 8.581 1.00 96.81 108 CYS A CA 1
ATOM 803 C C . CYS A 1 108 ? 6.626 7.360 7.588 1.00 96.81 108 CYS A C 1
ATOM 805 O O . CYS A 1 108 ? 7.769 6.901 7.597 1.00 96.81 108 CYS A O 1
ATOM 807 N N . HIS A 1 109 ? 5.709 6.961 6.702 1.00 97.62 109 HIS A N 1
ATOM 808 C CA . HIS A 1 109 ? 5.911 5.835 5.782 1.00 97.62 109 HIS A CA 1
ATOM 809 C C . HIS A 1 109 ? 6.617 6.199 4.468 1.00 97.62 109 HIS A C 1
ATOM 811 O O . HIS A 1 109 ? 6.886 5.308 3.666 1.00 97.62 109 HIS A O 1
ATOM 817 N N . GLN A 1 110 ? 6.976 7.475 4.290 1.00 96.31 110 GLN A N 1
ATOM 818 C CA . GLN A 1 110 ? 7.562 8.068 3.083 1.00 96.31 110 GLN A CA 1
ATOM 819 C C . GLN A 1 110 ? 6.600 8.107 1.881 1.00 96.31 110 GLN A C 1
ATOM 821 O O . GLN A 1 110 ? 5.705 7.268 1.771 1.00 96.31 110 GLN A O 1
ATOM 826 N N . PRO A 1 111 ? 6.762 9.053 0.936 1.00 93.25 111 PRO A N 1
ATOM 827 C CA . PRO A 1 111 ? 5.903 9.131 -0.252 1.00 93.25 111 PRO A CA 1
ATOM 828 C C . PRO A 1 111 ? 5.867 7.840 -1.086 1.00 93.25 111 PRO A C 1
ATOM 830 O O . PRO A 1 111 ? 4.827 7.484 -1.628 1.00 93.25 111 PRO A O 1
ATOM 833 N N . ASN A 1 112 ? 6.982 7.108 -1.131 1.00 88.44 112 ASN A N 1
ATOM 834 C CA . ASN A 1 112 ? 7.120 5.839 -1.850 1.00 88.44 112 ASN A CA 1
ATOM 835 C C . ASN A 1 112 ? 6.773 4.598 -1.003 1.00 88.44 112 ASN A C 1
ATOM 837 O O . ASN A 1 112 ? 7.019 3.477 -1.437 1.00 88.44 112 ASN A O 1
ATOM 841 N N . GLY A 1 113 ? 6.286 4.771 0.230 1.00 95.00 113 GLY A N 1
ATOM 842 C CA . GLY A 1 113 ? 5.927 3.651 1.101 1.00 95.00 113 GLY A CA 1
ATOM 843 C C . GLY A 1 113 ? 7.107 2.820 1.599 1.00 95.00 113 GLY A C 1
ATOM 844 O O . GLY A 1 113 ? 6.885 1.770 2.202 1.00 95.00 113 GLY A O 1
ATOM 845 N N . ALA A 1 114 ? 8.355 3.244 1.378 1.00 90.25 114 ALA A N 1
ATOM 846 C CA . ALA A 1 114 ? 9.544 2.498 1.797 1.00 90.25 114 ALA A CA 1
ATOM 847 C C . ALA A 1 114 ? 9.756 2.501 3.322 1.00 90.25 114 ALA A C 1
ATOM 849 O O . ALA A 1 114 ? 10.604 1.766 3.837 1.00 90.25 114 ALA A O 1
ATOM 850 N N . GLY A 1 115 ? 8.980 3.304 4.053 1.00 93.00 115 GLY A N 1
ATOM 851 C CA . GLY A 1 115 ? 9.189 3.529 5.471 1.00 93.00 115 GLY A CA 1
ATOM 852 C C . GLY A 1 115 ? 10.481 4.293 5.741 1.00 93.00 115 GLY A C 1
ATOM 853 O O . GLY A 1 115 ? 11.212 4.706 4.839 1.00 93.00 115 GLY A O 1
ATOM 854 N N . LEU A 1 116 ? 10.772 4.478 7.021 1.00 88.25 116 LEU A N 1
ATOM 855 C CA . LEU A 1 116 ? 11.990 5.130 7.475 1.00 88.25 116 LEU A CA 1
ATOM 856 C C . LEU A 1 116 ? 12.481 4.401 8.722 1.00 88.25 116 LEU A C 1
ATOM 858 O O . LEU A 1 116 ? 11.753 4.270 9.706 1.00 88.25 116 LEU A O 1
ATOM 862 N N . ASN A 1 117 ? 13.709 3.876 8.664 1.00 84.75 117 ASN A N 1
ATOM 863 C CA . ASN A 1 117 ? 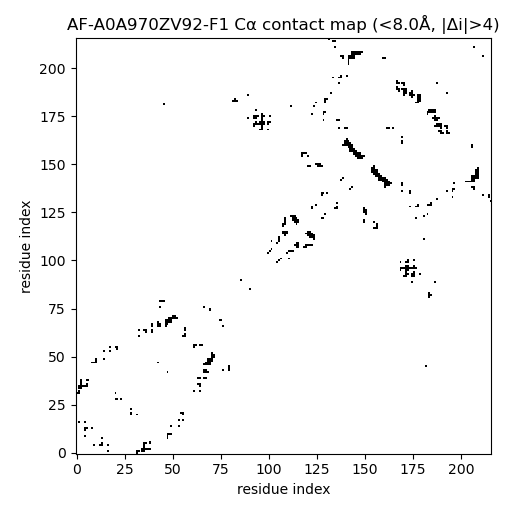14.279 3.076 9.748 1.00 84.75 117 ASN A CA 1
ATOM 864 C C . ASN A 1 117 ? 14.203 3.838 11.082 1.00 84.75 117 ASN A C 1
ATOM 866 O O . ASN A 1 117 ? 14.637 4.982 11.173 1.00 84.75 117 ASN A O 1
ATOM 870 N N . GLY A 1 118 ? 13.668 3.182 12.114 1.00 86.31 118 GLY A N 1
ATOM 871 C CA . GLY A 1 118 ? 13.472 3.779 13.439 1.00 86.31 118 GLY A CA 1
ATOM 872 C C . GLY A 1 118 ? 12.215 4.642 13.585 1.00 86.31 118 GLY A C 1
ATOM 873 O O . GLY A 1 118 ? 11.923 5.054 14.700 1.00 86.31 118 GLY A O 1
ATOM 874 N N . ILE A 1 119 ? 11.462 4.886 12.505 1.00 90.50 119 ILE A N 1
ATOM 875 C CA . ILE A 1 119 ? 10.232 5.69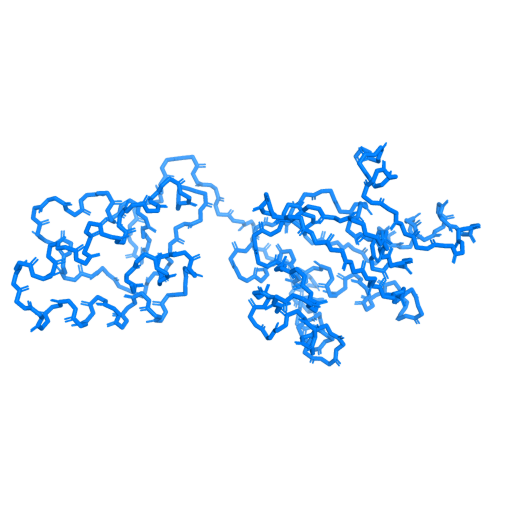3 12.525 1.00 90.50 119 ILE A CA 1
ATOM 876 C C . ILE A 1 119 ? 9.021 4.866 12.094 1.00 90.50 119 ILE A C 1
ATOM 878 O O . ILE A 1 119 ? 8.060 4.756 12.848 1.00 90.50 119 ILE A O 1
ATOM 882 N N . ALA A 1 120 ? 9.059 4.264 10.903 1.00 95.81 120 ALA A N 1
ATOM 883 C CA . ALA A 1 120 ? 7.938 3.495 10.368 1.00 95.81 120 ALA A CA 1
ATOM 884 C C . ALA A 1 120 ? 8.425 2.325 9.500 1.00 95.81 120 ALA A C 1
ATOM 886 O O . ALA A 1 120 ? 9.437 2.460 8.801 1.00 95.81 120 ALA A O 1
ATOM 887 N N . PRO A 1 121 ? 7.718 1.183 9.503 1.00 96.44 121 PRO A N 1
ATOM 888 C CA . PRO A 1 121 ? 8.037 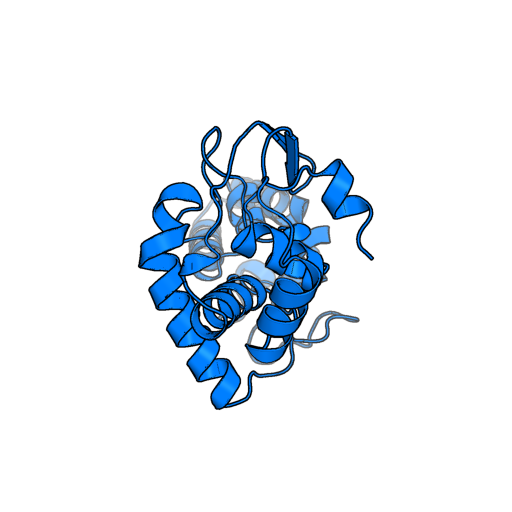0.079 8.613 1.00 96.44 121 PRO A CA 1
ATOM 889 C C . PRO A 1 121 ? 7.646 0.406 7.158 1.00 96.44 121 PRO A C 1
ATOM 891 O O . PRO A 1 121 ? 6.806 1.287 6.926 1.00 96.44 121 PRO A O 1
ATOM 894 N N . PRO A 1 122 ? 8.221 -0.306 6.172 1.00 95.62 122 PRO A N 1
ATOM 895 C CA . PRO A 1 122 ? 7.773 -0.215 4.788 1.00 95.62 122 PRO A CA 1
ATOM 896 C C . PRO A 1 122 ? 6.327 -0.704 4.651 1.00 95.62 122 PRO A C 1
ATOM 898 O O . PRO A 1 122 ? 5.936 -1.708 5.246 1.00 95.62 122 PRO A O 1
ATOM 901 N N . LEU A 1 123 ? 5.546 -0.006 3.833 1.00 96.88 123 LEU A N 1
ATOM 902 C CA . LEU A 1 123 ? 4.230 -0.435 3.361 1.00 96.88 123 LEU A CA 1
ATOM 903 C C . LEU A 1 123 ? 4.327 -1.111 1.991 1.00 96.88 123 LEU A C 1
ATOM 905 O O . LEU A 1 123 ? 3.553 -2.026 1.710 1.00 96.88 123 LEU A O 1
ATOM 909 N N . ILE A 1 124 ? 5.307 -0.710 1.175 1.00 90.56 124 ILE A N 1
ATOM 910 C CA . ILE A 1 124 ? 5.622 -1.376 -0.088 1.00 90.56 124 ILE A CA 1
ATOM 911 C C . ILE A 1 124 ? 6.022 -2.837 0.163 1.00 90.56 124 ILE A C 1
ATOM 913 O O . ILE A 1 124 ? 6.928 -3.148 0.941 1.00 90.56 124 ILE A O 1
ATOM 917 N N . ASP A 1 125 ? 5.308 -3.745 -0.490 1.00 85.44 125 ASP A N 1
ATOM 918 C CA . ASP A 1 125 ? 5.378 -5.203 -0.362 1.00 85.44 125 ASP A CA 1
ATOM 919 C C . ASP A 1 125 ? 5.134 -5.750 1.046 1.00 85.44 125 ASP A C 1
ATOM 921 O O . ASP A 1 125 ? 5.549 -6.870 1.352 1.00 85.44 125 ASP A O 1
ATOM 925 N N . SER A 1 126 ? 4.505 -4.970 1.922 1.00 93.94 126 SER A N 1
ATOM 926 C CA . SER A 1 126 ? 4.215 -5.421 3.277 1.00 93.94 126 SER A CA 1
ATOM 927 C C . SER A 1 126 ? 3.158 -6.526 3.263 1.00 93.94 126 SER A C 1
ATOM 929 O O . SER A 1 126 ? 2.081 -6.389 2.666 1.00 93.94 126 SER A O 1
ATOM 931 N N . GLU A 1 127 ? 3.440 -7.610 3.982 1.00 93.94 127 GLU A N 1
ATOM 932 C CA . GLU A 1 127 ? 2.506 -8.710 4.228 1.00 93.94 127 GLU A CA 1
ATOM 933 C C . GLU A 1 127 ? 1.257 -8.247 4.995 1.00 93.94 127 GLU A C 1
ATOM 935 O O . GLU A 1 127 ? 0.186 -8.845 4.872 1.00 93.94 127 GLU A O 1
ATOM 940 N N . TRP A 1 128 ? 1.368 -7.144 5.740 1.00 96.75 128 TRP A N 1
ATOM 941 C CA . TRP A 1 128 ? 0.252 -6.523 6.451 1.00 96.75 128 TRP A CA 1
ATOM 942 C C . TRP A 1 128 ? -0.663 -5.732 5.523 1.00 96.75 128 TRP A C 1
ATOM 944 O O . TRP A 1 128 ? -1.862 -5.680 5.769 1.00 96.75 128 TRP A O 1
ATOM 954 N N . VAL A 1 129 ? -0.119 -5.149 4.450 1.00 97.19 129 VAL A N 1
ATOM 955 C CA . VAL A 1 129 ? -0.891 -4.377 3.463 1.00 97.19 129 VAL A CA 1
ATOM 956 C C . VAL A 1 129 ? -1.590 -5.308 2.477 1.00 97.19 129 VAL A C 1
ATOM 958 O O . VAL A 1 129 ? -2.794 -5.196 2.241 1.00 97.19 129 VAL A O 1
ATOM 961 N N . THR A 1 130 ? -0.843 -6.251 1.907 1.00 93.12 130 THR A N 1
ATOM 962 C CA . THR A 1 130 ? -1.330 -7.120 0.823 1.00 93.12 130 THR A CA 1
ATOM 963 C C . THR A 1 130 ? -2.048 -8.377 1.316 1.00 93.12 130 THR A C 1
ATOM 965 O O . THR A 1 130 ? -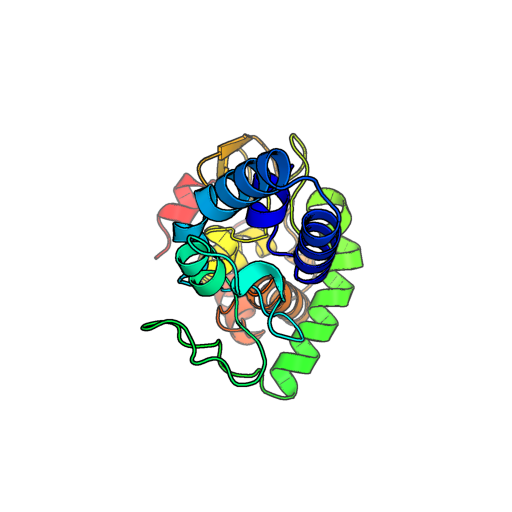2.779 -8.993 0.545 1.00 93.12 130 THR A O 1
ATOM 968 N N . GLY A 1 131 ? -1.889 -8.736 2.595 1.00 94.12 131 GLY A N 1
ATOM 969 C CA . GLY A 1 131 ? -2.563 -9.868 3.230 1.00 94.12 131 GLY A CA 1
ATOM 970 C C . GLY A 1 131 ? -4.006 -9.566 3.658 1.00 94.12 131 GLY A C 1
ATOM 971 O O . GLY A 1 131 ? -4.804 -9.028 2.886 1.00 94.12 131 GLY A O 1
ATOM 972 N N . SER A 1 132 ? -4.346 -9.939 4.899 1.00 97.50 132 SER A N 1
ATOM 973 C CA . SER A 1 132 ? -5.710 -9.838 5.443 1.00 97.50 132 SER A CA 1
ATOM 974 C C . SER A 1 132 ? -6.207 -8.380 5.495 1.00 97.50 132 SER A C 1
ATOM 976 O O . SER A 1 132 ? -5.620 -7.565 6.220 1.00 97.50 132 SER A O 1
ATOM 978 N N . PRO A 1 133 ? -7.307 -8.044 4.789 1.00 97.69 133 PRO A N 1
ATOM 979 C CA . PRO A 1 133 ? -7.907 -6.714 4.856 1.00 97.69 133 PRO A CA 1
ATOM 980 C C . PRO A 1 133 ? -8.469 -6.399 6.251 1.00 97.69 133 PRO A C 1
ATOM 982 O O . PRO A 1 133 ? -8.509 -5.229 6.632 1.00 97.69 133 PRO A O 1
ATOM 985 N N . ASP A 1 134 ? -8.851 -7.416 7.037 1.00 98.00 134 ASP A N 1
ATOM 986 C CA . ASP A 1 134 ? -9.351 -7.241 8.409 1.00 98.00 134 ASP A CA 1
ATOM 987 C C . ASP A 1 134 ? -8.228 -6.734 9.328 1.00 98.00 134 ASP A C 1
ATOM 989 O O . ASP A 1 134 ? -8.347 -5.682 9.962 1.00 98.00 134 ASP A O 1
ATOM 993 N N . ARG A 1 135 ? -7.064 -7.401 9.306 1.00 98.00 135 ARG A N 1
ATOM 994 C CA . ARG A 1 135 ? -5.890 -6.977 10.093 1.00 98.00 135 ARG A CA 1
ATOM 995 C C . ARG A 1 135 ? -5.422 -5.577 9.719 1.00 98.00 135 ARG A C 1
ATOM 997 O O . ARG A 1 135 ? -5.172 -4.767 10.608 1.00 98.00 135 ARG A O 1
ATOM 1004 N N . LEU A 1 136 ? -5.342 -5.278 8.422 1.00 98.38 136 LEU A N 1
ATOM 1005 C CA . LEU A 1 136 ? -4.946 -3.952 7.953 1.00 98.38 136 LEU A CA 1
ATOM 1006 C C . LEU A 1 136 ? -5.929 -2.866 8.420 1.00 98.38 136 LEU A C 1
ATOM 1008 O O . LEU A 1 136 ? -5.507 -1.821 8.917 1.00 98.38 136 LEU A O 1
ATOM 1012 N N . SER A 1 137 ? -7.234 -3.134 8.321 1.00 98.44 137 SER A N 1
ATOM 1013 C CA . SER A 1 137 ? -8.275 -2.204 8.773 1.00 98.44 137 SER A CA 1
ATOM 1014 C C . SER A 1 137 ? -8.169 -1.930 10.271 1.00 98.44 137 SER A C 1
ATOM 1016 O O . SER A 1 137 ? -8.242 -0.779 10.696 1.00 98.44 137 SER A O 1
ATOM 1018 N N . ARG A 1 138 ? -7.912 -2.962 11.079 1.00 98.38 138 ARG A N 1
ATOM 1019 C CA . ARG A 1 138 ? -7.721 -2.847 12.534 1.00 98.38 138 ARG A CA 1
ATOM 1020 C C . ARG A 1 138 ? -6.502 -2.024 12.920 1.00 98.38 138 ARG A C 1
ATOM 1022 O O . ARG A 1 138 ? -6.602 -1.224 13.851 1.00 98.38 138 ARG A O 1
ATOM 1029 N N . ILE A 1 139 ? -5.390 -2.191 12.199 1.00 98.12 139 ILE A N 1
ATOM 1030 C CA . ILE A 1 139 ? -4.177 -1.385 12.393 1.00 98.12 139 ILE A CA 1
ATOM 1031 C C . ILE A 1 139 ? -4.493 0.096 12.177 1.00 98.12 139 ILE A C 1
ATOM 1033 O O . ILE A 1 139 ? -4.125 0.915 13.008 1.00 98.12 139 ILE A O 1
ATOM 1037 N N . VAL A 1 140 ? -5.213 0.459 11.113 1.00 98.19 140 VAL A N 1
ATOM 1038 C CA . VAL A 1 140 ? -5.532 1.875 10.859 1.00 98.19 140 VAL A CA 1
ATOM 1039 C C . VAL A 1 140 ? -6.589 2.403 11.831 1.00 98.19 140 VAL A C 1
ATOM 1041 O O . VAL A 1 140 ? -6.451 3.511 12.342 1.00 98.19 140 VAL A O 1
ATOM 1044 N N . LEU A 1 141 ? -7.617 1.615 12.149 1.00 98.19 141 LEU A N 1
ATOM 1045 C CA . LEU A 1 141 ? -8.683 2.027 13.066 1.00 98.19 141 LEU A CA 1
ATOM 1046 C C . LEU A 1 141 ? -8.169 2.278 14.493 1.00 98.19 141 LEU A C 1
ATOM 1048 O O . LEU A 1 141 ? -8.517 3.297 15.091 1.00 98.19 141 LEU A O 1
ATOM 1052 N N . HIS A 1 142 ? -7.333 1.381 15.024 1.00 98.12 142 HIS A N 1
ATOM 1053 C CA . HIS A 1 142 ? -6.957 1.369 16.446 1.00 98.12 142 HIS A CA 1
ATOM 1054 C C . HIS A 1 142 ? -5.453 1.544 16.704 1.00 98.12 142 HIS A C 1
ATOM 1056 O O . HIS A 1 142 ? -5.030 1.646 17.857 1.00 98.12 142 HIS A O 1
ATOM 1062 N N . GLY A 1 143 ? -4.637 1.624 15.658 1.00 97.81 143 GLY A N 1
ATOM 1063 C CA . GLY A 1 143 ? -3.188 1.698 15.783 1.00 97.81 143 GLY A CA 1
ATOM 1064 C C . GLY A 1 143 ? -2.552 0.339 16.072 1.00 97.81 143 GLY A C 1
ATOM 1065 O O . GLY A 1 143 ? -3.226 -0.666 16.328 1.00 97.81 143 GLY A O 1
ATOM 1066 N N . VAL A 1 144 ? -1.224 0.319 16.070 1.00 97.81 144 VAL A N 1
ATOM 1067 C CA . VAL A 1 144 ? -0.412 -0.837 16.466 1.00 97.81 144 VAL A CA 1
ATOM 1068 C C . VAL A 1 144 ? 0.694 -0.373 17.404 1.00 97.81 144 VAL A C 1
ATOM 1070 O O . VAL A 1 144 ? 1.228 0.715 17.223 1.00 97.81 144 VAL A O 1
ATOM 1073 N N . ARG A 1 145 ? 1.029 -1.177 18.412 1.00 97.19 145 ARG A N 1
ATOM 1074 C CA . ARG A 1 145 ? 2.050 -0.857 19.409 1.00 97.19 145 ARG A CA 1
ATOM 1075 C C . ARG A 1 145 ? 3.021 -1.998 19.661 1.00 97.19 145 ARG A C 1
ATOM 1077 O O . ARG A 1 145 ? 2.677 -3.182 19.564 1.00 97.19 145 ARG A O 1
ATOM 1084 N N . GLY A 1 146 ? 4.220 -1.627 20.090 1.00 95.69 146 GLY A N 1
ATOM 1085 C CA . GLY A 1 146 ? 5.273 -2.564 20.457 1.00 95.69 146 GLY A CA 1
ATOM 1086 C C . GLY A 1 146 ? 5.941 -3.217 19.248 1.00 95.69 146 GLY A C 1
ATOM 1087 O O . GLY A 1 146 ? 6.324 -2.545 18.293 1.00 95.69 146 GLY A O 1
ATOM 1088 N N . TYR A 1 147 ? 6.176 -4.528 19.327 1.00 96.12 147 TYR A N 1
ATOM 1089 C CA . TYR A 1 147 ? 6.896 -5.235 18.272 1.00 96.12 147 TYR A CA 1
ATOM 1090 C C . TYR A 1 147 ? 5.983 -5.628 17.110 1.00 96.12 147 TYR A C 1
ATOM 1092 O O . TYR A 1 147 ? 4.918 -6.199 17.337 1.00 96.12 147 TYR A O 1
ATOM 1100 N N . ILE A 1 148 ? 6.457 -5.388 15.887 1.00 96.44 148 ILE A N 1
ATOM 1101 C CA . ILE A 1 148 ? 5.867 -5.888 14.641 1.00 96.44 148 ILE A CA 1
ATOM 1102 C C . ILE A 1 148 ? 6.968 -6.287 13.656 1.00 96.44 148 ILE A C 1
ATOM 1104 O O . ILE A 1 148 ? 7.998 -5.619 13.545 1.00 96.44 148 ILE A O 1
ATOM 1108 N N . THR A 1 149 ? 6.767 -7.387 12.948 1.00 96.06 149 THR A N 1
ATOM 1109 C CA . THR A 1 149 ? 7.663 -7.897 11.915 1.00 96.06 149 THR A CA 1
ATOM 1110 C C . THR A 1 149 ? 7.097 -7.532 10.556 1.00 96.06 149 THR A C 1
ATOM 1112 O O . THR A 1 149 ? 5.955 -7.861 10.262 1.00 96.06 149 THR A O 1
ATOM 1115 N N . VAL A 1 150 ? 7.879 -6.840 9.731 1.00 95.31 150 VAL A N 1
ATOM 1116 C CA . VAL A 1 150 ? 7.486 -6.456 8.370 1.00 95.31 150 VAL A CA 1
ATOM 1117 C C . VAL A 1 150 ? 8.619 -6.816 7.426 1.00 95.31 150 VAL A C 1
ATOM 1119 O O . VAL A 1 150 ? 9.771 -6.436 7.669 1.00 95.31 150 VAL A O 1
ATOM 1122 N N . LYS A 1 151 ? 8.321 -7.582 6.373 1.00 90.56 151 LYS A N 1
ATOM 1123 C CA . LYS A 1 151 ? 9.323 -8.114 5.430 1.00 90.56 151 LYS A CA 1
ATOM 1124 C C . LYS A 1 151 ? 10.495 -8.804 6.150 1.00 90.56 151 LYS A C 1
ATOM 1126 O O . LYS A 1 151 ? 11.662 -8.594 5.821 1.00 90.56 151 LYS A O 1
ATOM 1131 N N . GLY A 1 152 ? 10.185 -9.582 7.191 1.00 90.00 152 GLY A N 1
ATOM 1132 C CA . GLY A 1 152 ? 11.170 -10.327 7.990 1.00 90.00 152 GLY A CA 1
ATOM 1133 C C . GLY A 1 152 ? 12.047 -9.480 8.924 1.00 90.00 152 GLY A C 1
ATOM 1134 O O . GLY A 1 152 ? 12.909 -10.028 9.612 1.00 90.00 152 GLY A O 1
ATOM 1135 N N . ARG A 1 153 ? 11.843 -8.159 8.986 1.00 90.81 153 ARG A N 1
ATOM 1136 C CA . ARG A 1 153 ? 12.556 -7.257 9.901 1.00 90.81 153 ARG A CA 1
ATOM 1137 C C . ARG A 1 153 ? 11.653 -6.879 11.063 1.00 90.81 153 ARG A C 1
ATOM 1139 O O . ARG A 1 153 ? 10.489 -6.553 10.865 1.00 90.81 153 ARG A O 1
ATOM 1146 N N . ARG A 1 154 ? 12.202 -6.898 12.277 1.00 93.31 154 ARG A N 1
ATOM 1147 C CA . ARG A 1 154 ? 11.469 -6.560 13.499 1.00 93.31 154 ARG A CA 1
ATOM 1148 C C . ARG A 1 154 ? 11.592 -5.069 13.805 1.00 93.31 154 ARG A C 1
ATOM 1150 O O . ARG A 1 154 ? 12.698 -4.532 13.836 1.00 93.31 154 ARG A O 1
ATOM 1157 N N . TYR A 1 155 ? 10.461 -4.435 14.072 1.00 94.44 155 TYR A N 1
ATOM 1158 C CA . TYR A 1 155 ? 10.320 -3.030 14.435 1.00 94.44 155 TYR A CA 1
ATOM 1159 C C . TYR A 1 155 ? 9.740 -2.929 15.844 1.00 94.44 155 TYR A C 1
ATOM 1161 O O . TYR A 1 155 ? 8.950 -3.784 16.234 1.00 94.44 155 TYR A O 1
ATOM 1169 N N . GLN A 1 156 ? 10.138 -1.906 16.599 1.00 94.94 156 GLN A N 1
ATOM 1170 C CA . GLN A 1 156 ? 9.567 -1.572 17.904 1.00 94.94 156 GLN A CA 1
ATOM 1171 C C . GLN A 1 156 ? 9.105 -0.120 17.862 1.00 94.94 156 GLN A C 1
ATOM 1173 O O . GLN A 1 156 ? 9.930 0.787 17.945 1.00 94.94 156 GLN A O 1
ATOM 1178 N N . LEU A 1 157 ? 7.811 0.085 17.654 1.00 92.75 157 LEU A N 1
ATOM 1179 C CA . LEU A 1 157 ? 7.230 1.401 17.411 1.00 92.75 157 LEU A CA 1
ATOM 1180 C C . LEU A 1 157 ? 5.735 1.391 17.701 1.00 92.75 157 LEU A C 1
ATOM 1182 O O . LEU A 1 157 ? 5.118 0.327 17.769 1.00 92.75 157 LEU A O 1
ATOM 1186 N N . ASP A 1 158 ? 5.176 2.591 17.804 1.00 95.19 158 ASP A N 1
ATOM 1187 C CA . ASP A 1 158 ? 3.752 2.801 18.002 1.00 95.19 158 ASP A CA 1
ATOM 1188 C C . ASP A 1 158 ? 3.199 3.629 16.836 1.00 95.19 158 ASP A C 1
ATOM 1190 O O . ASP A 1 158 ? 3.659 4.737 16.559 1.00 95.19 158 ASP A O 1
ATOM 1194 N N . MET A 1 159 ? 2.210 3.076 16.139 1.00 97.38 159 MET A N 1
ATOM 1195 C CA . MET A 1 159 ? 1.387 3.783 15.166 1.00 97.38 159 MET A CA 1
ATOM 1196 C C . MET A 1 159 ? 0.081 4.184 15.860 1.00 97.38 159 MET A C 1
ATOM 1198 O O . MET A 1 159 ? -0.661 3.294 16.287 1.00 97.38 159 MET A O 1
ATOM 1202 N N . PRO A 1 160 ? -0.230 5.485 15.972 1.00 96.81 160 PRO A N 1
ATOM 1203 C CA . PRO A 1 160 ? -1.450 5.936 16.627 1.00 96.81 160 PRO A CA 1
ATOM 1204 C C . PRO A 1 160 ? -2.714 5.523 15.848 1.00 96.81 160 PRO A C 1
ATOM 1206 O O . PRO A 1 160 ? -2.662 5.354 14.627 1.00 96.81 160 PRO A O 1
ATOM 1209 N N . PRO A 1 161 ? -3.864 5.385 16.534 1.00 97.44 161 PRO A N 1
ATOM 1210 C CA . PRO A 1 161 ? -5.146 5.121 15.889 1.00 97.44 161 PRO A CA 1
ATOM 1211 C C . PRO A 1 161 ? -5.564 6.268 14.967 1.00 97.44 161 PRO A C 1
ATOM 1213 O O . PRO A 1 161 ? -5.487 7.440 15.334 1.00 97.44 161 PRO A O 1
ATOM 1216 N N . LEU A 1 162 ? -6.102 5.920 13.799 1.00 97.31 162 LEU A N 1
ATOM 1217 C CA . LEU A 1 162 ? -6.667 6.858 12.824 1.00 97.31 162 LEU A CA 1
ATOM 1218 C C . LEU A 1 162 ? -8.179 6.661 12.639 1.00 97.31 162 LEU A C 1
ATOM 1220 O O . LEU A 1 162 ? -8.773 7.192 11.702 1.00 97.31 162 LEU A O 1
ATOM 1224 N N . GLY A 1 163 ? -8.836 5.946 13.560 1.00 96.12 163 GLY A N 1
ATOM 1225 C CA . GLY A 1 163 ? -10.272 5.667 13.507 1.00 96.12 163 GLY A CA 1
ATOM 1226 C C . GLY A 1 163 ? -11.166 6.908 13.407 1.00 96.12 163 GLY A C 1
ATOM 1227 O O . GLY A 1 163 ? -12.266 6.804 12.865 1.00 96.12 163 GLY A O 1
ATOM 1228 N N . ALA A 1 164 ? -10.700 8.074 13.867 1.00 95.75 164 ALA A N 1
ATOM 1229 C CA . ALA A 1 164 ? -11.425 9.343 13.779 1.00 95.75 164 ALA A CA 1
ATOM 1230 C C . ALA A 1 164 ? -11.623 9.853 12.339 1.00 95.75 164 ALA A C 1
ATOM 1232 O O . ALA A 1 164 ? -12.490 10.691 12.115 1.00 95.75 164 ALA A O 1
ATOM 1233 N N . LEU A 1 165 ? -10.865 9.335 11.363 1.00 96.75 165 LEU A N 1
ATOM 1234 C CA . LEU A 1 165 ? -11.026 9.696 9.952 1.00 96.75 165 LEU A CA 1
ATOM 1235 C C . LEU A 1 165 ? -12.362 9.221 9.356 1.00 96.75 165 LEU A C 1
ATOM 1237 O O . LEU A 1 165 ? -12.774 9.739 8.327 1.00 96.75 165 LEU A O 1
ATOM 1241 N N . GLY A 1 166 ? -13.051 8.267 9.987 1.00 97.94 166 GLY A N 1
ATOM 1242 C CA . GLY A 1 166 ? -14.284 7.682 9.452 1.00 97.94 166 GLY A CA 1
ATOM 1243 C C . GLY A 1 166 ? -14.036 6.555 8.445 1.00 97.94 166 GLY A C 1
ATOM 1244 O O . GLY A 1 166 ? -12.898 6.234 8.110 1.00 97.94 166 GLY A O 1
ATOM 1245 N N . ASP A 1 167 ? -15.110 5.897 8.010 1.00 98.62 167 ASP A N 1
ATOM 1246 C CA . ASP A 1 167 ? -15.017 4.648 7.241 1.00 98.62 167 ASP A CA 1
ATOM 1247 C C . ASP A 1 167 ? -14.602 4.870 5.786 1.00 98.62 167 ASP A C 1
ATOM 1249 O O . ASP A 1 167 ? -13.752 4.137 5.284 1.00 98.62 167 ASP A O 1
ATOM 1253 N N . GLU A 1 168 ? -15.136 5.901 5.124 1.00 98.50 168 GLU A N 1
ATOM 1254 C CA . GLU A 1 168 ? -14.804 6.204 3.726 1.00 98.50 168 GLU A CA 1
ATOM 1255 C C . GLU A 1 168 ? -13.339 6.640 3.560 1.00 98.50 168 GLU A C 1
ATOM 1257 O O . GLU A 1 168 ? -12.650 6.046 2.728 1.00 98.50 168 GLU A O 1
ATOM 1262 N N . PRO A 1 169 ? -12.784 7.573 4.366 1.00 98.56 169 PRO A N 1
ATOM 1263 C CA . PRO A 1 169 ? -11.375 7.948 4.232 1.00 98.56 169 PRO A CA 1
ATOM 1264 C C . PRO A 1 169 ? -10.411 6.807 4.571 1.00 98.56 169 PRO A C 1
ATOM 1266 O O . PRO A 1 169 ? -9.369 6.664 3.928 1.00 98.56 169 PRO A O 1
ATOM 1269 N N . ILE A 1 170 ? -10.759 5.960 5.547 1.00 98.75 170 ILE A N 1
ATOM 1270 C CA . ILE A 1 170 ? -9.956 4.774 5.864 1.00 98.75 170 ILE A CA 1
ATOM 1271 C C . ILE A 1 170 ? -10.011 3.779 4.702 1.00 98.75 170 ILE A C 1
ATOM 1273 O O . ILE A 1 170 ? -8.966 3.348 4.223 1.00 98.75 170 ILE A O 1
ATOM 1277 N N . ALA A 1 171 ? -11.193 3.450 4.185 1.00 98.81 171 ALA A N 1
ATOM 1278 C CA . ALA A 1 171 ? -11.328 2.569 3.026 1.00 98.81 171 ALA A CA 1
ATOM 1279 C C . ALA A 1 171 ? -10.539 3.087 1.810 1.00 98.81 171 ALA A C 1
ATOM 1281 O O . ALA A 1 171 ? -9.874 2.308 1.116 1.00 98.81 171 ALA A O 1
ATOM 1282 N N . ALA A 1 172 ? -10.558 4.403 1.585 1.00 98.88 172 ALA A N 1
ATOM 1283 C CA . ALA A 1 172 ? -9.796 5.068 0.538 1.00 98.88 172 ALA A CA 1
ATOM 1284 C C . ALA A 1 172 ? -8.287 4.854 0.696 1.00 98.88 172 ALA A C 1
ATOM 1286 O O . ALA A 1 172 ? -7.653 4.304 -0.208 1.00 98.88 172 ALA A O 1
ATOM 1287 N N . VAL A 1 173 ? -7.705 5.199 1.853 1.00 98.69 173 VAL A N 1
ATOM 1288 C CA . VAL A 1 173 ? -6.255 5.029 2.054 1.00 98.69 173 VAL A CA 1
ATOM 1289 C C . VAL A 1 173 ? -5.847 3.557 2.018 1.00 98.69 173 VAL A C 1
ATOM 1291 O O . VAL A 1 173 ? -4.826 3.223 1.425 1.00 98.69 173 VAL A O 1
ATOM 1294 N N . LEU A 1 174 ? -6.659 2.648 2.563 1.00 98.69 174 LEU A N 1
ATOM 1295 C CA . LEU A 1 174 ? -6.364 1.217 2.515 1.00 98.69 174 LEU A CA 1
ATOM 1296 C C . LEU A 1 174 ? -6.398 0.659 1.090 1.00 98.69 174 LEU A C 1
ATOM 1298 O O . LEU A 1 174 ? -5.564 -0.175 0.736 1.00 98.69 174 LEU A O 1
ATOM 1302 N N . THR A 1 175 ? -7.332 1.135 0.267 1.00 98.62 175 THR A N 1
ATOM 1303 C CA . THR A 1 175 ? -7.397 0.784 -1.156 1.00 98.62 175 THR A CA 1
ATOM 1304 C C . THR A 1 175 ? -6.190 1.318 -1.906 1.00 98.62 175 THR A C 1
ATOM 1306 O O . THR A 1 175 ? -5.573 0.560 -2.650 1.00 98.62 175 THR A O 1
ATOM 1309 N N . TYR A 1 176 ? -5.794 2.568 -1.656 1.00 98.62 176 TYR A N 1
ATOM 1310 C CA . TYR A 1 176 ? -4.559 3.123 -2.203 1.00 98.62 176 TYR A CA 1
ATOM 1311 C C . TYR A 1 176 ? -3.352 2.249 -1.856 1.00 98.62 176 TYR A C 1
ATOM 1313 O O . TYR A 1 176 ? -2.685 1.749 -2.754 1.00 98.62 176 TYR A O 1
ATOM 1321 N N . LEU A 1 177 ? -3.138 1.934 -0.575 1.00 98.00 177 LEU A N 1
ATOM 1322 C CA . LEU A 1 177 ? -2.024 1.080 -0.146 1.00 98.00 177 LEU A CA 1
ATOM 1323 C C . LEU A 1 177 ? -2.018 -0.293 -0.831 1.00 98.00 177 LEU A C 1
ATOM 1325 O O . LEU A 1 177 ? -0.953 -0.827 -1.124 1.00 98.00 177 LEU A O 1
ATOM 1329 N N . ARG A 1 178 ? -3.193 -0.872 -1.090 1.00 97.31 178 ARG A N 1
ATOM 1330 C CA . ARG A 1 178 ? -3.354 -2.208 -1.687 1.00 97.31 178 ARG A CA 1
ATOM 1331 C C . ARG A 1 178 ? -3.226 -2.243 -3.208 1.00 97.31 178 ARG A C 1
ATOM 1333 O O . ARG A 1 178 ? -3.129 -3.337 -3.766 1.00 97.31 178 ARG A O 1
ATOM 1340 N N . ARG A 1 179 ? -3.212 -1.079 -3.858 1.00 95.12 179 ARG A N 1
ATOM 1341 C CA . ARG A 1 179 ? -3.176 -0.927 -5.322 1.00 95.12 179 ARG A CA 1
ATOM 1342 C C . ARG A 1 179 ? -1.987 -0.107 -5.825 1.00 95.12 179 ARG A C 1
ATOM 1344 O O . ARG A 1 179 ? -1.655 -0.187 -7.001 1.00 95.12 179 ARG A O 1
ATOM 1351 N N . GLU A 1 180 ? -1.348 0.656 -4.948 1.00 93.38 180 GLU A N 1
ATOM 1352 C CA . GLU A 1 180 ? -0.154 1.445 -5.238 1.00 93.38 180 GLU A CA 1
ATOM 1353 C C . GLU A 1 180 ? 1.112 0.567 -5.224 1.00 93.38 180 GLU A C 1
ATOM 1355 O O . GLU A 1 180 ? 1.105 -0.548 -4.694 1.00 93.38 180 GLU A O 1
ATOM 1360 N N . TRP A 1 181 ? 2.204 1.049 -5.827 1.00 87.12 181 TRP A N 1
ATOM 1361 C CA . TRP A 1 181 ? 3.503 0.353 -5.883 1.00 87.12 181 TRP A CA 1
ATOM 1362 C C . TRP A 1 181 ? 3.429 -1.038 -6.537 1.00 87.12 181 TRP A C 1
ATOM 1364 O O . TRP A 1 181 ? 4.111 -1.995 -6.152 1.00 87.12 181 TRP A O 1
ATOM 1374 N N . GLY A 1 182 ? 2.539 -1.166 -7.523 1.00 80.69 182 GLY A N 1
ATOM 1375 C CA . GLY A 1 182 ? 2.297 -2.411 -8.245 1.00 80.69 182 GLY A CA 1
ATOM 1376 C C . GLY A 1 182 ? 1.619 -3.492 -7.402 1.00 80.69 182 GLY A C 1
ATOM 1377 O O . GLY A 1 182 ? 1.620 -4.657 -7.802 1.00 80.69 182 GLY A O 1
ATOM 1378 N N . HIS A 1 183 ? 1.070 -3.162 -6.230 1.00 88.94 183 HIS A N 1
ATOM 1379 C CA . HIS A 1 183 ? 0.237 -4.099 -5.488 1.00 88.94 183 HIS A CA 1
ATOM 1380 C C . HIS A 1 183 ? -1.027 -4.463 -6.276 1.00 88.94 183 HIS A C 1
ATOM 1382 O O . HIS A 1 183 ? -1.611 -3.655 -6.993 1.00 88.94 183 HIS A O 1
ATOM 1388 N N . GLY A 1 184 ? -1.451 -5.716 -6.124 1.00 86.62 184 GLY A N 1
ATOM 1389 C CA . GLY A 1 184 ? -2.609 -6.275 -6.817 1.00 86.62 184 GLY A CA 1
ATOM 1390 C C . GLY A 1 184 ? -3.737 -6.712 -5.899 1.00 86.62 184 GLY A C 1
ATOM 1391 O O . GLY A 1 184 ? -4.583 -7.492 -6.321 1.00 86.62 184 GLY A O 1
ATOM 1392 N N . ALA A 1 185 ? -3.708 -6.293 -4.634 1.00 92.25 185 ALA A N 1
ATOM 1393 C CA . ALA A 1 185 ? -4.651 -6.779 -3.643 1.00 92.25 185 ALA A CA 1
ATOM 1394 C C . ALA A 1 185 ? -6.007 -6.074 -3.806 1.00 92.25 185 ALA A C 1
ATOM 1396 O O . ALA A 1 185 ? -6.069 -4.911 -4.209 1.00 92.25 185 ALA A O 1
ATOM 1397 N N . ASP A 1 186 ? -7.102 -6.774 -3.507 1.00 95.50 186 ASP A N 1
ATOM 1398 C CA . ASP A 1 186 ? -8.443 -6.221 -3.723 1.00 95.50 186 ASP A CA 1
ATOM 1399 C C . ASP A 1 186 ? -8.677 -4.931 -2.919 1.00 95.50 186 ASP A C 1
ATOM 1401 O O . ASP A 1 186 ? -8.236 -4.860 -1.767 1.00 95.50 186 ASP A O 1
ATOM 1405 N N . PRO A 1 187 ? -9.389 -3.935 -3.475 1.00 97.50 187 PRO A N 1
ATOM 1406 C CA . PRO A 1 187 ? -9.850 -2.759 -2.739 1.00 97.50 187 PRO A CA 1
ATOM 1407 C C . PRO A 1 187 ? -10.621 -3.117 -1.464 1.00 97.50 187 PRO A C 1
ATOM 1409 O O . PRO A 1 187 ? -11.248 -4.172 -1.367 1.00 97.50 187 PRO A O 1
ATOM 1412 N N . ILE A 1 188 ? -10.610 -2.212 -0.487 1.00 98.44 188 ILE A N 1
ATOM 1413 C CA . ILE A 1 188 ? -11.383 -2.348 0.754 1.00 98.44 188 ILE A CA 1
ATOM 1414 C C . ILE A 1 188 ? -12.525 -1.343 0.715 1.00 98.44 188 ILE A C 1
ATOM 1416 O O . ILE A 1 188 ? -12.272 -0.152 0.614 1.00 98.44 188 ILE A O 1
ATOM 1420 N N . SER A 1 189 ? -13.772 -1.797 0.820 1.00 98.56 189 SER A N 1
ATOM 1421 C CA . SER A 1 189 ? -14.940 -0.911 0.790 1.00 98.56 189 SER A CA 1
ATOM 1422 C C . SER A 1 189 ? -15.190 -0.204 2.134 1.00 98.56 189 SER A C 1
ATOM 1424 O O . SER A 1 189 ? -14.833 -0.742 3.189 1.00 98.56 189 SER A O 1
ATOM 1426 N N . PRO A 1 190 ? -15.869 0.960 2.137 1.00 98.62 190 PRO A N 1
ATOM 1427 C CA . PRO A 1 190 ? -16.298 1.628 3.371 1.00 98.62 190 PRO A CA 1
ATOM 1428 C C . PRO A 1 190 ? -17.141 0.723 4.279 1.00 98.62 190 PRO A C 1
ATOM 1430 O O . PRO A 1 190 ? -16.902 0.654 5.482 1.00 98.62 190 PRO A O 1
ATOM 1433 N N . ASP A 1 191 ? -18.055 -0.061 3.700 1.00 98.69 191 ASP A N 1
ATOM 1434 C CA . ASP A 1 191 ? -18.873 -1.030 4.440 1.00 98.69 191 ASP A CA 1
ATOM 1435 C C . ASP A 1 191 ? -18.039 -2.109 5.138 1.00 98.69 191 ASP A C 1
ATOM 1437 O O . ASP A 1 191 ? -18.406 -2.581 6.218 1.00 98.69 191 ASP A O 1
ATOM 1441 N N . PHE A 1 192 ? -16.918 -2.524 4.540 1.00 98.62 192 PHE A N 1
ATOM 1442 C CA . PHE A 1 192 ? -16.003 -3.457 5.189 1.00 98.62 192 PHE A CA 1
ATOM 1443 C C . PHE A 1 192 ? -15.361 -2.814 6.422 1.00 98.62 192 PHE A C 1
ATOM 1445 O O . PHE A 1 192 ? -15.397 -3.404 7.502 1.00 98.62 192 PHE A O 1
ATOM 1452 N N . VAL A 1 193 ? -14.836 -1.591 6.288 1.00 98.62 193 VAL A N 1
ATOM 1453 C CA . VAL A 1 193 ? -14.227 -0.851 7.409 1.00 98.62 193 VAL A CA 1
ATOM 1454 C C . VAL A 1 193 ? -15.240 -0.628 8.527 1.00 98.62 193 VAL A C 1
ATOM 1456 O O . VAL A 1 193 ? -14.928 -0.887 9.690 1.00 98.62 193 VAL A O 1
ATOM 1459 N N . LYS A 1 194 ? -16.471 -0.244 8.180 1.00 98.62 194 LYS A N 1
ATOM 1460 C CA . LYS A 1 194 ? -17.573 -0.083 9.129 1.00 98.62 194 LYS A CA 1
ATOM 1461 C C . LYS A 1 194 ? -17.836 -1.363 9.923 1.00 98.62 194 LYS A C 1
ATOM 1463 O O . LYS A 1 194 ? -17.880 -1.328 11.149 1.00 98.62 194 LYS A O 1
ATOM 1468 N N . LYS A 1 195 ? -17.934 -2.514 9.247 1.00 98.50 195 LYS A N 1
ATOM 1469 C CA . LYS A 1 195 ? -18.120 -3.819 9.911 1.00 98.50 195 LYS A CA 1
ATOM 1470 C C . LYS A 1 195 ? -16.966 -4.157 10.853 1.00 98.50 195 LYS A C 1
ATOM 1472 O O . LYS A 1 195 ? -17.201 -4.706 11.927 1.00 98.50 195 LYS A O 1
ATOM 1477 N N . VAL A 1 196 ? -15.725 -3.855 10.468 1.00 98.12 196 VAL A N 1
ATOM 1478 C CA . VAL A 1 196 ? -14.562 -4.047 11.350 1.00 98.12 196 VAL A CA 1
ATOM 1479 C C . VAL A 1 196 ? -14.661 -3.126 12.567 1.00 98.12 196 VAL A C 1
ATOM 1481 O O . VAL A 1 196 ? -14.505 -3.594 13.691 1.00 98.12 196 VAL A O 1
ATOM 1484 N N . ARG A 1 197 ? -14.997 -1.847 12.370 1.00 97.56 197 ARG A N 1
ATOM 1485 C CA . ARG A 1 197 ? -15.186 -0.878 13.458 1.00 97.56 197 ARG A CA 1
ATOM 1486 C C . ARG A 1 197 ? -16.267 -1.317 14.443 1.00 97.56 197 ARG A C 1
ATOM 1488 O O . ARG A 1 197 ? -16.064 -1.210 15.646 1.00 97.56 197 ARG A O 1
ATOM 1495 N N . GLU A 1 198 ? -17.396 -1.821 13.952 1.00 97.56 198 GLU A N 1
ATOM 1496 C CA . GLU A 1 198 ? -18.497 -2.312 14.789 1.00 97.56 198 GLU A CA 1
ATOM 1497 C C . GLU A 1 198 ? -18.084 -3.530 15.625 1.00 97.56 198 GLU A C 1
ATOM 1499 O O . GLU A 1 198 ? -18.392 -3.585 16.816 1.00 97.56 198 GLU A O 1
ATOM 1504 N N . LYS A 1 199 ? -17.327 -4.473 15.042 1.00 96.50 199 LYS A N 1
ATOM 1505 C CA . LYS A 1 199 ? -16.764 -5.620 15.780 1.00 96.50 199 LYS A CA 1
ATOM 1506 C C . LYS A 1 199 ? -15.833 -5.181 16.914 1.00 96.50 199 LYS A C 1
ATOM 1508 O O . LYS A 1 199 ? -15.784 -5.835 17.951 1.00 96.50 199 LYS A O 1
ATOM 1513 N N . GLU A 1 200 ? -15.139 -4.062 16.729 1.00 94.88 200 GLU A N 1
ATOM 1514 C CA . GLU A 1 200 ? -14.138 -3.537 17.661 1.00 94.88 200 GLU A CA 1
ATOM 1515 C C . GLU A 1 200 ? -14.615 -2.343 18.489 1.00 94.88 200 GLU A C 1
ATOM 1517 O O . GLU A 1 200 ? -13.800 -1.667 19.116 1.00 94.88 200 GLU A O 1
ATOM 1522 N N . ALA A 1 201 ? -15.924 -2.087 18.550 1.00 90.62 201 ALA A N 1
ATOM 1523 C CA . ALA A 1 201 ? -16.480 -0.904 19.210 1.00 90.62 201 ALA A CA 1
ATOM 1524 C C . ALA A 1 201 ? -16.067 -0.758 20.691 1.00 90.62 201 ALA A C 1
ATOM 1526 O O . ALA A 1 201 ? -16.025 0.352 21.216 1.00 90.62 201 ALA A O 1
ATOM 1527 N N . GLY A 1 202 ? -15.746 -1.866 21.370 1.00 90.12 202 GLY A N 1
ATOM 1528 C CA . GLY A 1 202 ? -15.267 -1.868 22.757 1.00 90.12 202 GLY A CA 1
ATOM 1529 C C . GLY A 1 202 ? -13.752 -1.705 22.927 1.00 90.12 202 GLY A C 1
ATOM 1530 O O . GLY A 1 202 ? -13.282 -1.617 24.062 1.00 90.12 202 GLY A O 1
ATOM 1531 N N . ARG A 1 203 ? -12.967 -1.698 21.842 1.00 94.12 203 ARG A N 1
ATOM 1532 C CA . ARG A 1 203 ? -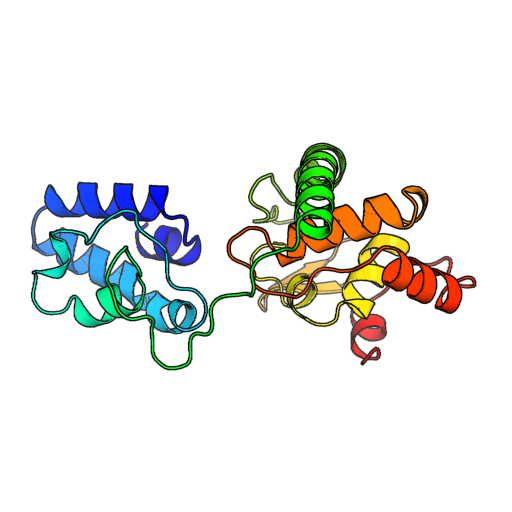11.503 -1.652 21.912 1.00 94.12 203 ARG A CA 1
ATOM 1533 C C . ARG A 1 203 ? -10.998 -0.213 21.986 1.00 94.12 203 ARG A C 1
ATOM 1535 O O . ARG A 1 203 ? -11.228 0.591 21.087 1.00 94.12 203 ARG A O 1
ATOM 1542 N N . THR A 1 204 ? -10.223 0.077 23.027 1.00 90.69 204 THR A N 1
ATOM 1543 C CA . THR A 1 204 ? -9.602 1.394 23.257 1.00 90.69 204 THR A CA 1
ATOM 1544 C C . THR A 1 204 ? -8.078 1.386 23.155 1.00 90.69 204 THR A C 1
ATOM 1546 O O . THR A 1 204 ? -7.480 2.446 23.007 1.00 90.69 204 THR A O 1
ATOM 1549 N N . ASP A 1 205 ? -7.448 0.212 23.221 1.00 95.06 205 ASP A N 1
ATOM 1550 C CA . ASP A 1 205 ? -5.993 0.054 23.138 1.00 95.06 205 ASP A CA 1
ATOM 1551 C C . ASP A 1 205 ? -5.551 -0.310 21.711 1.00 95.06 205 ASP A C 1
ATOM 1553 O O . ASP A 1 205 ? -6.287 -0.953 20.950 1.00 95.06 205 ASP A O 1
ATOM 1557 N N . SER A 1 206 ? -4.322 0.055 21.357 1.00 97.50 206 SER A N 1
ATOM 1558 C CA . SER A 1 206 ? -3.711 -0.327 20.085 1.00 97.50 206 SER A CA 1
ATOM 1559 C C . SER A 1 206 ? -3.421 -1.819 20.026 1.00 97.50 206 SER A C 1
ATOM 1561 O O . SER A 1 206 ? -3.298 -2.506 21.044 1.00 97.50 206 SER A O 1
ATOM 1563 N N . TRP A 1 207 ? -3.353 -2.353 18.812 1.00 98.00 207 TRP A N 1
ATOM 1564 C CA . TRP A 1 207 ? -3.080 -3.767 18.599 1.00 98.00 207 TRP A CA 1
ATOM 1565 C C . TRP A 1 207 ? -1.615 -4.104 18.841 1.00 98.00 207 TRP A C 1
ATOM 1567 O O . TRP A 1 207 ? -0.725 -3.319 18.540 1.00 98.00 207 TRP A O 1
ATOM 1577 N N . THR A 1 208 ? -1.346 -5.310 19.318 1.00 98.06 208 THR A N 1
ATOM 1578 C CA . THR A 1 208 ? -0.022 -5.933 19.212 1.00 98.06 208 THR A CA 1
ATOM 1579 C C . THR A 1 208 ? 0.009 -6.888 18.021 1.00 98.06 208 THR A C 1
ATOM 1581 O O . THR A 1 208 ? -1.020 -7.456 17.646 1.00 98.06 208 THR A O 1
ATOM 1584 N N . GLU A 1 209 ? 1.194 -7.146 17.459 1.00 97.19 209 GLU A N 1
ATOM 1585 C CA . GLU A 1 209 ? 1.367 -8.165 16.410 1.00 97.19 209 GLU A CA 1
ATOM 1586 C C . GLU A 1 209 ? 0.755 -9.513 16.823 1.00 97.19 209 GLU A C 1
ATOM 1588 O O . GLU A 1 209 ? 0.020 -10.130 16.058 1.00 97.19 209 GLU A O 1
ATOM 1593 N N . LYS A 1 210 ? 0.986 -9.944 18.070 1.00 97.62 210 LYS A N 1
ATOM 1594 C CA . LYS A 1 210 ? 0.467 -11.216 18.592 1.00 97.62 210 LYS A CA 1
ATOM 1595 C C . LYS A 1 210 ? -1.060 -11.289 18.576 1.00 97.62 210 LYS A C 1
ATOM 1597 O O 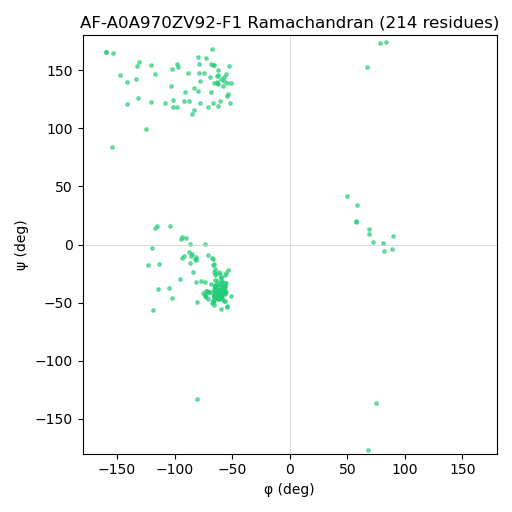. LYS A 1 210 ? -1.605 -12.375 18.402 1.00 97.62 210 LYS A O 1
ATOM 1602 N N . GLU A 1 211 ? -1.750 -10.183 18.832 1.00 97.56 211 GLU A N 1
ATOM 1603 C CA . GLU A 1 211 ? -3.211 -10.146 18.756 1.00 97.56 211 GLU A CA 1
ATOM 1604 C C . GLU A 1 211 ? -3.682 -10.165 17.305 1.00 97.56 211 GLU A C 1
ATOM 1606 O O . GLU A 1 211 ? -4.566 -10.950 16.979 1.00 97.56 211 GLU A O 1
ATOM 1611 N N . LEU A 1 212 ? -3.054 -9.372 16.429 1.00 97.31 212 LEU A N 1
ATOM 1612 C CA . LEU A 1 212 ? -3.407 -9.326 15.009 1.00 97.31 212 LEU A CA 1
ATOM 1613 C C . LEU A 1 212 ? -3.213 -10.682 14.330 1.00 97.31 212 LEU A C 1
ATOM 1615 O O . LEU A 1 212 ? -4.053 -11.091 13.541 1.00 97.31 212 LEU A O 1
ATOM 1619 N N . LEU A 1 213 ? -2.145 -11.412 14.654 1.00 96.62 213 LEU A N 1
ATOM 1620 C CA . LEU A 1 213 ? -1.879 -12.733 14.076 1.00 96.62 213 LEU A CA 1
ATOM 1621 C C . LEU A 1 213 ? -2.887 -13.815 14.498 1.00 96.62 213 LEU A C 1
ATOM 1623 O O . LEU A 1 213 ? -2.892 -14.884 13.897 1.00 96.62 213 LEU A O 1
ATOM 1627 N N . LYS A 1 214 ? -3.737 -13.562 15.501 1.00 96.69 214 LYS A N 1
ATOM 1628 C CA . LYS A 1 214 ? -4.850 -14.460 15.863 1.00 96.69 214 LYS A CA 1
ATOM 1629 C C . LYS A 1 214 ? -6.114 -14.212 15.038 1.00 96.69 214 LYS A C 1
ATOM 1631 O O . LYS A 1 214 ? -7.079 -14.951 15.196 1.00 96.69 214 LYS A O 1
ATOM 1636 N N . ILE A 1 215 ? -6.126 -13.152 14.237 1.00 92.62 215 ILE A N 1
ATOM 1637 C CA . ILE A 1 215 ? -7.237 -12.779 13.368 1.00 92.62 215 ILE A CA 1
ATOM 1638 C C . ILE A 1 215 ? -6.986 -13.441 12.017 1.00 92.62 215 ILE A C 1
ATOM 1640 O O . ILE A 1 215 ? -5.907 -13.264 11.438 1.00 92.62 215 ILE A O 1
ATOM 1644 N N . GLU A 1 216 ? -7.965 -14.231 11.579 1.00 73.88 216 GLU A N 1
ATOM 1645 C CA . GLU A 1 216 ? -7.934 -14.984 10.320 1.00 73.88 216 GLU A CA 1
ATOM 1646 C C . GLU A 1 216 ? -7.929 -14.068 9.081 1.00 73.88 216 GLU A C 1
ATOM 1648 O O . GLU A 1 216 ? -8.553 -12.978 9.101 1.00 73.88 216 GLU A O 1
#